Protein AF-A0A519VT07-F1 (afdb_monomer)

Secondary structure (DSSP, 8-state):
--S--EEE-TTT--EEE---S-B-S--EE-SSS-EEEEEEPPTT--S--TT---EEEEEEHHHHHHHHHHT-PPPGGGTEEEEE---GGG--EEEEEE-TTSSEEEEEEPHHHHHHHSPTTPPPPPPBTTTTB-EEEEEEEEEETTT--EEEEEEEEE-EEEEEE-SSSTTEEEEEE--SS--SS-EEEEETTSTT-EESS---TT--EEEEEE-SSSEEEEEEB--BPPTT-SSPPPPP--TTSSS---SGGGTT-SBTTS--EEEEEETTT--EEEEE--SSSSBEEEEEE-TTSSEEEEEETTS-EEEEETTT--EEEEE-------

Solvent-accessible surface area (backbone atoms only — not comparable to full-atom values): 17850 Å² total; per-residue (Å²): 136,69,39,67,48,71,48,64,42,87,91,78,66,51,71,45,77,68,52,88,46,57,46,53,80,51,81,38,73,44,89,82,81,44,30,37,39,38,28,26,60,54,88,91,62,74,95,79,61,99,65,62,53,40,31,38,32,40,27,42,45,60,62,48,53,52,27,54,73,69,72,59,73,71,63,65,75,80,39,40,47,78,30,39,62,65,59,59,75,43,37,64,43,82,39,52,34,54,30,37,75,62,50,36,40,36,29,29,28,29,45,74,48,17,56,73,66,40,63,90,86,65,73,64,40,64,51,34,38,91,70,64,26,25,42,36,38,14,21,38,30,32,35,26,51,84,79,43,49,75,48,77,30,48,47,44,40,32,20,75,28,73,50,42,44,30,72,73,46,64,48,35,33,35,30,28,42,39,15,91,55,50,35,78,60,34,51,29,30,33,33,60,84,36,48,77,66,42,62,43,50,92,57,53,74,46,46,22,52,72,37,74,26,80,26,37,86,50,33,33,23,30,10,19,24,22,53,39,66,44,94,88,50,90,68,81,55,79,74,65,36,61,86,90,49,97,35,47,84,61,57,71,62,52,52,83,32,15,27,67,92,47,80,45,7,36,33,39,34,32,60,82,83,48,50,71,45,77,60,47,58,64,98,60,71,47,22,30,52,49,47,39,44,42,63,86,65,45,38,37,35,36,31,32,87,76,53,32,33,33,40,26,37,59,86,78,54,49,74,44,82,73,48,66,60,89,63,79,84,123

Foldseek 3Di:
DPAWDWDADVPPRDIDTQDDDQFDADWEAQPPQRKIWTKGAPPPDDPDDLLGWIFIKMFNNVVRVVCVVVVNDDPRVVGMDGLAIPDSQQSFDHAWYAWLVRFKIKTKGDARVLVVQDDPPDDADWAAFPQRFWTDWMFMKIAGSHNRDIDGAHIDSTDWYDWDHDNPDTFKIKIFSDNVWADCQGIWIAGRNNPPTDGLARDDLAWTWADWDRAAPFKIKTFTWAQEDDPPDPDDGDDEDDPPDLHHDHDCRSPNYRHPVDDGAIWMAGSVVRDIDHLDWDPDHTHFNDKYAHHVQQWIWTAGSQRWIWIAGSVVSDIDTPDGDPDPPD

Nearest PDB structures (foldseek):
  3n0d-assembly1_A  TM=6.725E-01  e=5.014E-04  Homo sapiens
  8ok1-assembly1_A  TM=4.323E-01  e=9.573E-04  Mus musculus
  4a2m-assembly1_A  TM=4.231E-01  e=6.220E-04  Bacteroides thetaiotaomicron VPI-5482
  4a2l-assembly3_F  TM=3.245E-01  e=8.595E-04  Bacteroides thetaiotaomicron VPI-5482
  8bd7-assembly1_V  TM=2.221E-01  e=3.258E-04  Chlamydomonas reinhardtii

Sequence (330 aa):
MKGEALAVHEKTGIQVQVTEGGYTGLLNVARHARKRYFRRQPPGTAPGGAAAPLQIVEVDLARLLADSQAGQLNPANAYQRVCGTPPAALQAGGDRALDGDENWAYFRVGKQEAARHLAAGTKLESAFGPRHLGAGPAGIAALNVHTGALKYVVSVPFQIGHSQPTPWVPGELVFCWETGGKSPQRTWTVRADGSGLRPLYPEAPYEWVTHEAVISPDEVAIAIRGHRQVPASPQAVAAGTPVGGANPGQEAAWAPSGTREKPTGLGIVNWRTREMTIAGQTPSGRGRWHVSGSPDGRWAVGDDFARNSYLIDRHTHEMRLLSSRCRPTG

Mean predicted aligned error: 5.52 Å

Structure (mmCIF, N/CA/C/O backbone):
data_AF-A0A519VT07-F1
#
_entry.id   AF-A0A519VT07-F1
#
loop_
_atom_site.group_PDB
_atom_site.id
_atom_site.type_symbol
_atom_site.label_atom_id
_atom_site.label_alt_id
_atom_site.label_comp_id
_atom_site.label_asym_id
_atom_site.label_entity_id
_atom_site.label_seq_id
_atom_site.pdbx_PDB_ins_code
_atom_site.Cartn_x
_atom_site.Cartn_y
_atom_site.Cartn_z
_atom_site.occupancy
_atom_site.B_iso_or_equiv
_atom_site.auth_seq_id
_atom_site.auth_comp_id
_atom_site.auth_asym_id
_atom_site.auth_atom_id
_atom_site.pdbx_PDB_model_num
ATOM 1 N N . MET A 1 1 ? 13.133 20.668 -12.231 1.00 47.44 1 MET A N 1
ATOM 2 C CA . MET A 1 1 ? 12.822 19.421 -12.961 1.00 47.44 1 MET A CA 1
ATOM 3 C C . MET A 1 1 ? 11.682 18.728 -12.215 1.00 47.44 1 MET A C 1
ATOM 5 O O . MET A 1 1 ? 11.822 18.526 -11.016 1.00 47.44 1 MET A O 1
ATOM 9 N N . LYS A 1 2 ? 10.509 18.511 -12.829 1.00 64.69 2 LYS A N 1
ATOM 10 C CA . LYS A 1 2 ? 9.374 17.827 -12.170 1.00 64.69 2 LYS A CA 1
ATOM 11 C C . LYS A 1 2 ? 9.343 16.369 -12.627 1.00 64.69 2 LYS A C 1
ATOM 13 O O . LYS A 1 2 ? 9.477 16.114 -13.817 1.00 64.69 2 LYS A O 1
ATOM 18 N N . GLY A 1 3 ? 9.106 15.450 -11.692 1.00 73.00 3 GLY A N 1
ATOM 19 C CA . GLY A 1 3 ? 8.982 14.024 -12.003 1.00 73.00 3 GLY A CA 1
ATOM 20 C C . GLY A 1 3 ? 10.322 13.327 -12.227 1.00 73.00 3 GLY A C 1
ATOM 21 O O . GLY A 1 3 ? 10.421 12.530 -13.151 1.00 73.00 3 GLY A O 1
ATOM 22 N N . GLU A 1 4 ? 11.325 13.627 -11.394 1.00 85.56 4 GLU A N 1
ATOM 23 C CA . GLU A 1 4 ? 12.587 12.882 -11.366 1.00 85.56 4 GLU A CA 1
ATOM 24 C C . GLU A 1 4 ? 12.672 11.944 -10.166 1.00 85.56 4 GLU A C 1
ATOM 26 O O . GLU A 1 4 ? 12.233 12.281 -9.065 1.00 85.56 4 GLU A O 1
ATOM 31 N N . ALA A 1 5 ? 13.281 10.782 -10.378 1.00 88.56 5 ALA A N 1
ATOM 32 C CA . ALA A 1 5 ? 13.728 9.886 -9.328 1.00 88.56 5 ALA A CA 1
ATOM 33 C C . ALA A 1 5 ? 15.252 9.962 -9.201 1.00 88.56 5 ALA A C 1
ATOM 35 O O . ALA A 1 5 ? 15.968 9.917 -10.200 1.00 88.56 5 ALA A O 1
ATOM 36 N N . LEU A 1 6 ? 15.740 10.023 -7.964 1.00 91.19 6 LEU A N 1
ATOM 37 C CA . LEU A 1 6 ? 17.163 10.021 -7.640 1.00 91.19 6 LEU A CA 1
ATOM 38 C C . LEU A 1 6 ? 17.492 8.764 -6.831 1.00 91.19 6 LEU A C 1
ATOM 40 O O . LEU A 1 6 ? 16.723 8.367 -5.953 1.00 91.19 6 LEU A O 1
ATOM 44 N N . ALA A 1 7 ? 18.632 8.147 -7.121 1.00 91.31 7 ALA A N 1
ATOM 45 C CA . ALA A 1 7 ? 19.291 7.203 -6.233 1.00 91.31 7 ALA A CA 1
ATOM 46 C C . ALA A 1 7 ? 20.314 7.983 -5.406 1.00 91.31 7 ALA A C 1
ATOM 48 O O . ALA A 1 7 ? 21.117 8.724 -5.968 1.00 91.31 7 ALA A O 1
ATOM 49 N N . VAL A 1 8 ? 20.273 7.837 -4.083 1.00 91.75 8 VAL A N 1
ATOM 50 C CA . VAL A 1 8 ? 21.166 8.554 -3.166 1.00 91.75 8 VAL A CA 1
ATOM 51 C C . VAL A 1 8 ? 22.008 7.539 -2.413 1.00 91.75 8 VAL A C 1
ATOM 53 O O . VAL A 1 8 ? 21.471 6.630 -1.781 1.00 91.75 8 VAL A O 1
ATOM 56 N N . HIS A 1 9 ? 23.326 7.692 -2.473 1.00 90.69 9 HIS A N 1
ATOM 57 C CA . HIS A 1 9 ? 24.239 6.897 -1.672 1.00 90.69 9 HIS A CA 1
ATOM 58 C C . HIS A 1 9 ? 24.163 7.364 -0.216 1.00 90.69 9 HIS A C 1
ATOM 60 O O . HIS A 1 9 ? 24.659 8.436 0.123 1.00 90.69 9 HIS A O 1
ATOM 66 N N . GLU A 1 10 ? 23.595 6.538 0.660 1.00 89.12 10 GLU A N 1
ATOM 67 C CA . GLU A 1 10 ? 23.251 6.903 2.043 1.00 89.12 10 GLU A CA 1
ATOM 68 C C . GLU A 1 10 ? 24.415 7.535 2.828 1.00 89.12 10 GLU A C 1
ATOM 70 O O . GLU A 1 10 ? 24.238 8.558 3.480 1.00 89.12 10 GLU A O 1
ATOM 75 N N . LYS A 1 11 ? 25.630 6.980 2.712 1.00 92.88 11 LYS A N 1
ATOM 76 C CA . LYS A 1 11 ? 26.807 7.471 3.453 1.00 92.88 11 LYS A CA 1
ATOM 77 C C . LYS A 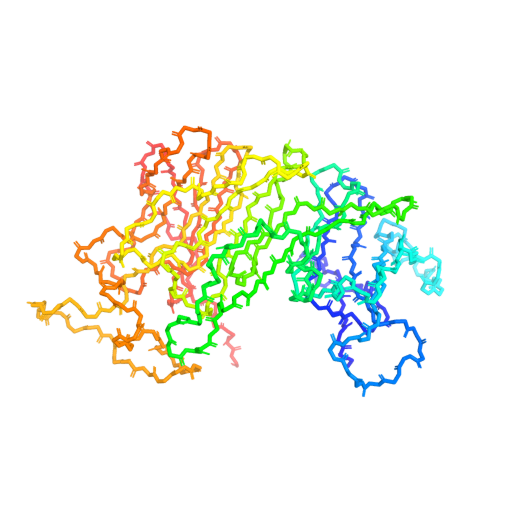1 11 ? 27.411 8.776 2.919 1.00 92.88 11 LYS A C 1
ATOM 79 O O . LYS A 1 11 ? 27.925 9.568 3.698 1.00 92.88 11 LYS A O 1
ATOM 84 N N . THR A 1 12 ? 27.448 8.959 1.601 1.00 92.75 12 THR A N 1
ATOM 85 C CA . THR A 1 12 ? 28.210 10.045 0.957 1.00 92.75 12 THR A CA 1
ATOM 86 C C . THR A 1 12 ? 27.311 11.165 0.455 1.00 92.75 12 THR A C 1
ATOM 88 O O . THR A 1 12 ? 27.802 12.243 0.141 1.00 92.75 12 THR A O 1
ATOM 91 N N . GLY A 1 13 ? 26.006 10.914 0.337 1.00 92.94 13 GLY A N 1
ATOM 92 C CA . GLY A 1 13 ? 25.050 11.841 -0.252 1.00 92.94 13 GLY A CA 1
ATOM 93 C C . GLY A 1 13 ? 25.170 11.983 -1.771 1.00 92.94 13 GLY A C 1
ATOM 94 O O . GLY A 1 13 ? 24.442 12.794 -2.336 1.00 92.94 13 GLY A O 1
ATOM 95 N N . ILE A 1 14 ? 26.044 11.214 -2.440 1.00 92.12 14 ILE A N 1
ATOM 96 C CA . ILE A 1 14 ? 26.162 11.221 -3.907 1.00 92.12 14 ILE A CA 1
ATOM 97 C C . ILE A 1 14 ? 24.816 10.829 -4.513 1.00 92.12 14 ILE A C 1
ATOM 99 O O . ILE A 1 14 ? 24.203 9.848 -4.091 1.00 92.12 14 ILE A O 1
ATOM 103 N N . GLN A 1 15 ? 24.369 11.596 -5.506 1.00 93.38 15 GLN A N 1
ATOM 104 C CA . GLN A 1 15 ? 23.072 11.414 -6.149 1.00 93.38 15 GLN A CA 1
ATOM 105 C C . GLN A 1 15 ? 23.266 11.060 -7.618 1.00 93.38 15 GLN A C 1
ATOM 107 O O . GLN A 1 15 ? 24.020 11.725 -8.324 1.00 93.38 15 GLN A O 1
ATOM 112 N N . VAL A 1 16 ? 22.549 10.038 -8.074 1.00 92.25 16 VAL A N 1
ATOM 113 C CA . VAL A 1 16 ? 22.457 9.658 -9.484 1.00 92.25 16 VAL A CA 1
ATOM 114 C C . VAL A 1 16 ? 21.005 9.795 -9.911 1.00 92.25 16 VAL A C 1
ATOM 116 O O . VAL A 1 16 ? 20.105 9.234 -9.282 1.00 92.25 16 VAL A O 1
ATOM 119 N N . GLN A 1 17 ? 20.762 10.558 -10.972 1.00 91.25 17 GLN A N 1
ATOM 120 C CA . GLN A 1 17 ? 19.432 10.679 -11.552 1.00 91.25 17 GLN A CA 1
ATOM 121 C C . GLN A 1 17 ? 19.061 9.380 -12.283 1.00 91.25 17 GLN A C 1
ATOM 123 O O . GLN A 1 17 ? 19.817 8.881 -13.107 1.00 91.25 17 GLN A O 1
ATOM 128 N N . VAL A 1 18 ? 17.901 8.814 -11.942 1.00 90.81 18 VAL A N 1
ATOM 129 C CA . VAL A 1 18 ? 17.440 7.491 -12.405 1.00 90.81 18 VAL A CA 1
ATOM 130 C C . VAL A 1 18 ? 16.466 7.590 -13.579 1.00 90.81 18 VAL A C 1
ATOM 132 O O . VAL A 1 18 ? 16.331 6.657 -14.367 1.00 90.81 18 VAL A O 1
ATOM 135 N N . THR A 1 19 ? 15.762 8.710 -13.700 1.00 86.88 19 THR A N 1
ATOM 136 C CA . THR A 1 19 ? 14.766 8.959 -14.750 1.00 86.88 19 THR A CA 1
ATOM 137 C C . THR A 1 19 ? 15.149 10.181 -15.571 1.00 86.88 19 THR A C 1
ATOM 139 O O . THR A 1 19 ? 15.974 10.969 -15.140 1.00 86.88 19 THR A O 1
ATOM 142 N N . GLU A 1 20 ? 14.540 10.362 -16.741 1.00 82.38 20 GLU A N 1
ATOM 143 C CA . GLU A 1 20 ? 14.643 11.606 -17.523 1.00 82.38 20 GLU A CA 1
ATOM 144 C C . GLU A 1 20 ? 13.259 12.253 -17.632 1.00 82.38 20 GLU A C 1
ATOM 146 O O . GLU A 1 20 ? 12.667 12.375 -18.705 1.00 82.38 20 GLU A O 1
ATOM 151 N N . GLY A 1 21 ? 12.702 12.593 -16.477 1.00 77.19 21 GLY A N 1
ATOM 152 C CA . GLY A 1 21 ? 11.470 13.353 -16.366 1.00 77.19 21 GLY A CA 1
ATOM 153 C C . GLY A 1 21 ? 10.206 12.574 -16.705 1.00 77.19 21 GLY A C 1
ATOM 154 O O . GLY A 1 21 ? 10.204 11.408 -17.110 1.00 77.19 21 GLY A O 1
ATOM 155 N N . GLY A 1 22 ? 9.072 13.239 -16.487 1.00 78.31 22 GLY A N 1
ATOM 156 C CA . GLY A 1 22 ? 7.755 12.721 -16.865 1.00 78.31 22 GLY A CA 1
ATOM 157 C C . GLY A 1 22 ? 7.269 11.526 -16.041 1.00 78.31 22 GLY A C 1
ATOM 158 O O . GLY A 1 22 ? 6.190 10.999 -16.330 1.00 78.31 22 GLY A O 1
ATOM 159 N N . TYR A 1 23 ? 8.013 11.102 -15.012 1.00 84.06 23 TYR A N 1
ATOM 160 C CA . TYR A 1 23 ? 7.528 10.083 -14.095 1.00 84.06 23 TYR A CA 1
ATOM 161 C C . TYR A 1 23 ? 6.283 10.575 -13.342 1.00 84.06 23 TYR A C 1
ATOM 163 O O . TYR A 1 23 ? 6.224 11.704 -12.850 1.00 84.06 23 TYR A O 1
ATOM 171 N N . THR A 1 24 ? 5.295 9.689 -13.219 1.00 82.88 24 THR A N 1
ATOM 172 C CA . THR A 1 24 ? 4.059 9.915 -12.471 1.00 82.88 24 THR A CA 1
ATOM 173 C C . THR A 1 24 ? 3.680 8.719 -11.589 1.00 82.88 24 THR A C 1
ATOM 175 O O . THR A 1 24 ? 3.763 7.551 -11.990 1.00 82.88 24 THR A O 1
ATOM 178 N N . GLY A 1 25 ? 3.186 9.008 -10.384 1.00 80.50 25 GLY A N 1
ATOM 179 C CA . GLY A 1 25 ? 2.589 8.022 -9.481 1.00 80.50 25 GLY A CA 1
ATOM 180 C C . GLY A 1 25 ? 3.549 7.457 -8.439 1.00 80.50 25 GLY A C 1
ATOM 181 O O . GLY A 1 25 ? 4.072 8.224 -7.634 1.00 80.50 25 GLY A O 1
ATOM 182 N N . LEU A 1 26 ? 3.717 6.124 -8.432 1.00 85.19 26 LEU A N 1
ATOM 183 C CA . LEU A 1 26 ? 4.531 5.359 -7.474 1.00 85.19 26 LEU A CA 1
ATOM 184 C C . LEU A 1 26 ? 5.766 4.730 -8.125 1.00 85.19 26 LEU A C 1
ATOM 186 O O . LEU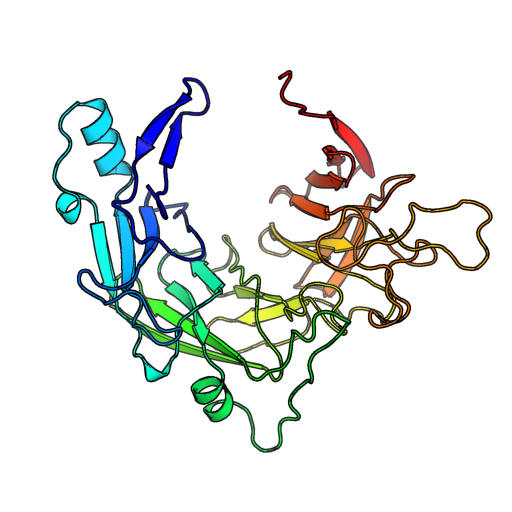 A 1 26 ? 5.727 4.255 -9.264 1.00 85.19 26 LEU A O 1
ATOM 190 N N . LEU A 1 27 ? 6.849 4.695 -7.359 1.00 88.88 27 LEU A N 1
ATOM 191 C CA . LEU A 1 27 ? 8.190 4.294 -7.750 1.00 88.88 27 LEU A CA 1
ATOM 192 C C . LEU A 1 27 ? 8.452 2.898 -7.156 1.00 88.88 27 LEU A C 1
ATOM 194 O O . LEU A 1 27 ? 8.515 2.763 -5.938 1.00 88.88 27 LEU A O 1
ATOM 198 N N . ASN A 1 28 ? 8.637 1.866 -7.987 1.00 91.19 28 ASN A N 1
ATOM 199 C CA . ASN A 1 28 ? 8.809 0.480 -7.521 1.00 91.19 28 ASN A CA 1
ATOM 200 C C . ASN A 1 28 ? 10.254 0.020 -7.740 1.00 91.19 28 ASN A C 1
ATOM 202 O O . ASN A 1 28 ? 10.745 0.083 -8.865 1.00 91.19 28 ASN A O 1
ATOM 206 N N . VAL A 1 29 ? 10.960 -0.367 -6.675 1.00 90.62 29 VAL A N 1
ATOM 207 C CA . VAL A 1 29 ? 12.300 -0.978 -6.772 1.00 90.62 29 VAL A CA 1
ATOM 208 C C . VAL A 1 29 ? 12.133 -2.493 -6.788 1.00 90.62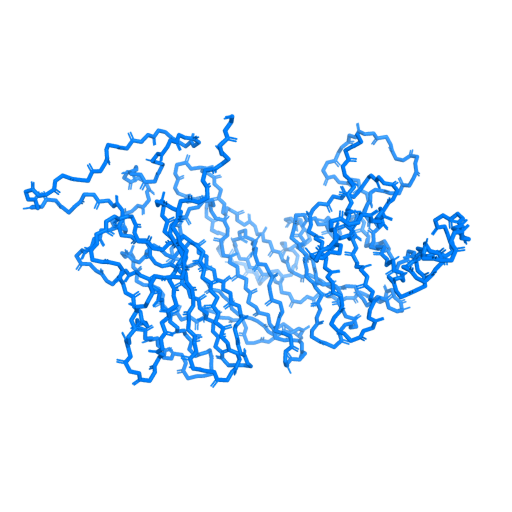 29 VAL A C 1
ATOM 210 O O . VAL A 1 29 ? 11.483 -3.032 -5.897 1.00 90.62 29 VAL A O 1
ATOM 213 N N . ALA A 1 30 ? 12.727 -3.158 -7.774 1.00 92.19 30 ALA A N 1
ATOM 214 C CA . ALA A 1 30 ? 12.899 -4.604 -7.770 1.00 92.19 30 ALA A CA 1
ATOM 215 C C . ALA A 1 30 ? 13.984 -4.991 -6.750 1.00 92.19 30 ALA A C 1
ATOM 217 O O . ALA A 1 30 ? 15.099 -4.463 -6.786 1.00 92.19 30 ALA A O 1
ATOM 218 N N . ARG A 1 31 ? 13.645 -5.905 -5.844 1.00 86.12 31 ARG A N 1
ATOM 219 C CA . ARG A 1 31 ? 14.504 -6.470 -4.800 1.00 86.12 31 ARG A CA 1
ATOM 220 C C . ARG A 1 31 ? 15.530 -7.473 -5.340 1.00 86.12 31 ARG A C 1
ATOM 222 O O . ARG A 1 31 ? 16.593 -7.607 -4.743 1.00 86.12 31 ARG A O 1
ATOM 229 N N . HIS A 1 32 ? 15.239 -8.144 -6.451 1.00 89.25 32 HIS A N 1
ATOM 230 C CA . HIS A 1 32 ? 16.053 -9.204 -7.042 1.00 89.25 32 HIS A CA 1
ATOM 231 C C . HIS A 1 32 ? 16.816 -8.711 -8.273 1.00 89.25 32 HIS A C 1
ATOM 233 O O . HIS A 1 32 ? 18.042 -8.805 -8.322 1.00 89.25 32 HIS A O 1
ATOM 239 N N . ALA A 1 33 ? 16.125 -8.123 -9.255 1.00 89.81 33 ALA A N 1
ATOM 240 C CA . ALA A 1 33 ? 16.736 -7.779 -10.539 1.00 89.81 33 ALA A CA 1
ATOM 241 C C . ALA A 1 33 ? 17.610 -6.509 -10.526 1.00 89.81 33 ALA A C 1
ATOM 243 O O . ALA A 1 33 ? 18.210 -6.187 -11.549 1.00 89.81 33 ALA A O 1
ATOM 244 N N . ARG A 1 34 ? 17.679 -5.763 -9.409 1.00 91.50 34 ARG A N 1
ATOM 245 C CA . ARG A 1 34 ? 18.304 -4.420 -9.335 1.00 91.50 34 ARG A CA 1
ATOM 246 C C . ARG A 1 34 ? 17.772 -3.483 -10.428 1.00 91.50 34 ARG A C 1
ATOM 248 O O . ARG A 1 34 ? 18.519 -2.787 -11.113 1.00 91.50 34 ARG A O 1
ATOM 255 N N . LYS A 1 35 ? 16.450 -3.469 -10.583 1.00 94.19 35 LYS A N 1
ATOM 256 C CA . LYS A 1 35 ? 15.737 -2.612 -11.534 1.00 94.19 35 LYS A CA 1
ATOM 257 C C . LYS A 1 35 ? 14.822 -1.634 -10.816 1.00 94.19 35 LYS A C 1
ATOM 259 O O . LYS A 1 35 ? 14.374 -1.867 -9.693 1.00 94.19 35 LYS A O 1
ATOM 264 N N . ARG A 1 36 ? 14.496 -0.536 -11.486 1.00 92.88 36 ARG A N 1
ATOM 265 C CA . ARG A 1 36 ? 13.440 0.390 -11.071 1.00 92.88 36 ARG A CA 1
ATOM 266 C C . ARG A 1 36 ? 12.337 0.371 -12.103 1.00 92.88 36 ARG A C 1
ATOM 268 O O . ARG A 1 36 ? 12.605 0.558 -13.276 1.00 92.88 36 ARG A O 1
ATOM 275 N N . TYR A 1 37 ? 11.094 0.258 -11.664 1.00 93.50 37 TYR A N 1
ATOM 276 C CA . TYR A 1 37 ? 9.939 0.429 -12.531 1.00 93.50 37 TYR A CA 1
ATOM 277 C C . TYR A 1 37 ? 9.254 1.746 -12.205 1.00 93.50 37 TYR A C 1
ATOM 279 O O . TYR A 1 37 ? 9.097 2.109 -11.035 1.00 93.50 37 TYR A O 1
ATOM 287 N N . PHE A 1 38 ? 8.763 2.448 -13.220 1.00 91.31 38 PHE A N 1
ATOM 288 C CA . PHE A 1 38 ? 8.024 3.707 -13.087 1.00 91.31 38 PHE A CA 1
ATOM 289 C C . PHE A 1 38 ? 6.997 3.864 -14.219 1.00 91.31 38 PHE A C 1
ATOM 291 O O . PHE A 1 38 ? 6.970 3.048 -15.141 1.00 91.31 38 PHE A O 1
ATOM 298 N N . ARG A 1 39 ? 6.082 4.833 -14.104 1.00 89.56 39 ARG A N 1
ATOM 299 C CA . ARG A 1 39 ? 5.149 5.174 -15.187 1.00 89.56 39 ARG A CA 1
ATOM 300 C C . ARG A 1 39 ? 5.482 6.539 -15.749 1.00 89.56 39 ARG A C 1
ATOM 302 O O . ARG A 1 39 ? 5.800 7.434 -14.974 1.00 89.56 39 ARG A O 1
ATOM 309 N N . ARG A 1 40 ? 5.317 6.709 -17.054 1.00 88.12 40 ARG A N 1
ATOM 310 C CA . ARG A 1 40 ? 5.335 8.019 -17.714 1.00 88.12 40 ARG A CA 1
ATOM 311 C C . ARG A 1 40 ? 4.292 8.072 -18.814 1.00 88.12 40 ARG A C 1
ATOM 313 O O . ARG A 1 40 ? 3.875 7.030 -19.318 1.00 88.12 40 ARG A O 1
ATOM 320 N N . GLN A 1 41 ? 3.899 9.273 -19.208 1.00 86.94 41 GLN A N 1
ATOM 321 C CA . GLN A 1 41 ? 3.229 9.446 -20.495 1.00 86.94 41 GLN A CA 1
ATOM 322 C C . GLN A 1 41 ? 4.224 9.136 -21.627 1.00 86.94 41 GLN A C 1
ATOM 324 O O . GLN A 1 41 ? 5.421 9.398 -21.459 1.00 86.94 41 GLN A O 1
ATOM 329 N N . PRO A 1 42 ? 3.776 8.580 -22.767 1.00 86.38 42 PRO A N 1
ATOM 330 C CA . PRO A 1 42 ? 4.610 8.476 -23.953 1.00 86.38 42 PRO A CA 1
ATOM 331 C C . PRO A 1 42 ? 5.239 9.835 -24.305 1.00 86.38 42 PRO A C 1
ATOM 333 O O . PRO A 1 42 ? 4.553 10.860 -24.207 1.00 86.38 42 PRO A O 1
ATOM 336 N N . PRO A 1 43 ? 6.516 9.874 -24.720 1.00 82.44 43 PRO A N 1
ATOM 337 C CA . PRO A 1 43 ? 7.138 11.106 -25.197 1.00 82.44 43 PRO A CA 1
ATOM 338 C C . PRO A 1 43 ? 6.291 11.780 -26.286 1.00 82.44 43 PRO A C 1
ATOM 340 O O . PRO A 1 43 ? 5.722 11.100 -27.137 1.00 82.44 43 PRO A O 1
ATOM 343 N N . GLY A 1 44 ? 6.182 13.110 -26.244 1.00 77.00 44 GLY A N 1
ATOM 344 C CA . GLY A 1 44 ? 5.369 13.881 -27.196 1.00 77.00 44 GLY A CA 1
ATOM 345 C C . GLY A 1 44 ? 3.864 13.915 -26.898 1.00 77.00 44 GLY A C 1
ATOM 346 O O . GLY A 1 44 ? 3.119 14.555 -27.636 1.00 77.00 44 GLY A O 1
ATOM 347 N N . THR A 1 45 ? 3.398 13.282 -25.815 1.00 73.88 45 THR A N 1
ATOM 348 C CA . THR A 1 45 ? 2.001 13.418 -25.374 1.00 73.88 45 THR A CA 1
ATOM 349 C C . THR A 1 45 ? 1.755 14.835 -24.855 1.00 73.88 45 THR A C 1
ATOM 351 O O . THR A 1 45 ? 2.492 15.321 -23.995 1.00 73.88 45 THR A O 1
ATOM 354 N N . ALA A 1 46 ? 0.711 15.501 -25.355 1.00 65.94 46 ALA A N 1
ATOM 355 C CA . ALA A 1 46 ? 0.327 16.818 -24.864 1.00 65.94 46 ALA A CA 1
ATOM 356 C C . ALA A 1 46 ? -0.054 16.755 -23.367 1.00 65.94 46 ALA A C 1
ATOM 358 O O . ALA A 1 46 ? -0.746 15.820 -22.946 1.00 65.94 46 ALA A O 1
ATOM 359 N N . PRO A 1 47 ? 0.357 17.737 -22.546 1.00 57.25 47 PRO A N 1
ATOM 360 C CA . PRO A 1 47 ? -0.027 17.786 -21.143 1.00 57.25 47 PRO A CA 1
ATOM 361 C C . PRO A 1 47 ? -1.529 18.076 -21.020 1.00 57.25 47 PRO A C 1
ATOM 363 O O . PRO A 1 47 ? -1.957 19.222 -21.102 1.00 57.25 47 PRO A O 1
ATOM 366 N N . GLY A 1 48 ? -2.345 17.040 -20.812 1.00 50.19 48 GLY A N 1
ATOM 367 C CA . GLY A 1 48 ? -3.765 17.232 -20.515 1.00 50.19 48 GLY A CA 1
ATOM 368 C C . GLY A 1 48 ? -4.634 16.003 -20.744 1.00 50.19 48 GLY A C 1
ATOM 369 O O . GLY A 1 48 ? -5.054 15.732 -21.861 1.00 50.19 48 GLY A O 1
ATOM 370 N N . GLY A 1 49 ? -4.962 15.293 -19.662 1.00 53.06 49 GLY A N 1
ATOM 371 C CA . GLY A 1 49 ? -6.059 14.325 -19.636 1.00 53.06 49 GLY A CA 1
ATOM 372 C C . GLY A 1 49 ? -5.799 13.141 -18.709 1.00 53.06 49 GLY A C 1
ATOM 373 O O . GLY A 1 49 ? -4.804 12.436 -18.852 1.00 53.06 49 GLY A O 1
ATOM 374 N N . ALA A 1 50 ? -6.735 12.869 -17.796 1.00 52.12 50 ALA A N 1
ATOM 375 C CA . ALA A 1 50 ? -6.722 11.699 -16.906 1.00 52.12 50 ALA A CA 1
ATOM 376 C C . ALA A 1 50 ? -6.810 10.340 -17.646 1.00 52.12 50 ALA A C 1
ATOM 378 O O . ALA A 1 50 ? -6.731 9.294 -17.010 1.00 52.12 50 ALA A O 1
ATOM 379 N N . ALA A 1 51 ? -6.960 10.364 -18.976 1.00 59.34 51 ALA A N 1
ATOM 380 C CA . ALA A 1 51 ? -7.064 9.205 -19.861 1.00 59.34 51 ALA A CA 1
ATOM 381 C C . ALA A 1 51 ? -5.868 9.049 -20.823 1.00 59.34 51 ALA A C 1
ATOM 383 O O . ALA A 1 51 ? -5.910 8.196 -21.709 1.00 59.34 51 ALA A O 1
ATOM 384 N N . ALA A 1 52 ? -4.816 9.868 -20.687 1.00 69.06 52 ALA A N 1
ATOM 385 C CA . ALA A 1 52 ? -3.622 9.714 -21.511 1.00 69.06 52 ALA A CA 1
ATOM 386 C C . ALA A 1 52 ? -2.982 8.335 -21.260 1.00 69.06 52 ALA A C 1
ATOM 388 O O . ALA A 1 52 ? -2.867 7.928 -20.097 1.00 69.06 52 ALA A O 1
ATOM 389 N N . PRO A 1 53 ? -2.558 7.612 -22.314 1.00 80.94 53 PRO A N 1
ATOM 390 C CA . PRO A 1 53 ? -1.897 6.326 -22.148 1.00 80.94 53 PRO A CA 1
ATOM 391 C C . PRO A 1 53 ? -0.663 6.490 -21.258 1.00 80.94 53 PRO A C 1
ATOM 393 O O . PRO A 1 53 ? 0.052 7.489 -21.342 1.00 80.94 53 PRO A O 1
ATOM 396 N N . LEU A 1 54 ? -0.411 5.508 -20.396 1.00 88.00 54 LEU A N 1
ATOM 397 C CA . LEU A 1 54 ? 0.780 5.468 -19.554 1.00 88.00 54 LEU A CA 1
ATOM 398 C C . LEU A 1 54 ? 1.637 4.276 -19.953 1.00 88.00 54 LEU A C 1
ATOM 400 O O . LEU A 1 54 ? 1.149 3.157 -20.068 1.00 88.00 54 LEU A O 1
ATOM 404 N N . GLN A 1 55 ? 2.930 4.511 -20.126 1.00 92.06 55 GLN A N 1
ATOM 405 C CA . GLN A 1 55 ? 3.918 3.458 -20.301 1.00 92.06 55 GLN A CA 1
ATOM 406 C C . GLN A 1 55 ? 4.373 2.964 -18.934 1.00 92.06 55 GLN A C 1
ATOM 408 O O . GLN A 1 55 ? 4.603 3.768 -18.028 1.00 92.06 55 GLN A O 1
ATOM 413 N N . ILE A 1 56 ? 4.562 1.655 -18.800 1.00 93.50 56 ILE A N 1
ATOM 414 C CA . ILE A 1 56 ? 5.358 1.075 -17.719 1.00 93.50 56 ILE A CA 1
ATOM 415 C C . ILE A 1 56 ? 6.787 0.976 -18.239 1.00 93.50 56 ILE A C 1
ATOM 417 O O . ILE A 1 56 ? 7.037 0.347 -19.266 1.00 93.50 56 ILE A O 1
ATOM 421 N N . VAL A 1 57 ? 7.713 1.627 -17.546 1.00 94.25 57 VAL A N 1
ATOM 422 C CA . VAL A 1 57 ? 9.123 1.720 -17.931 1.00 94.25 57 VAL A CA 1
ATOM 423 C C . VAL A 1 57 ? 9.970 1.073 -16.849 1.00 94.25 57 VAL A C 1
ATOM 425 O O . VAL A 1 57 ? 9.730 1.311 -15.663 1.00 94.25 57 VAL A O 1
ATOM 428 N N . GLU A 1 58 ? 10.940 0.263 -17.257 1.00 95.12 58 GLU A N 1
ATOM 429 C CA . GLU A 1 58 ? 12.017 -0.216 -16.393 1.00 95.12 58 GLU A CA 1
ATOM 430 C C . GLU A 1 58 ? 13.287 0.612 -16.596 1.00 95.12 58 GLU A C 1
ATOM 432 O O . GLU A 1 58 ? 13.522 1.127 -17.688 1.00 95.12 58 GLU A O 1
ATOM 437 N N . VAL A 1 59 ? 14.103 0.700 -15.550 1.00 95.75 59 VAL A N 1
ATOM 438 C CA . VAL A 1 59 ? 15.475 1.210 -15.555 1.00 95.75 59 VAL A CA 1
ATOM 439 C C . VAL A 1 59 ? 16.380 0.127 -14.990 1.00 95.75 59 VAL A C 1
ATOM 441 O O . VAL A 1 59 ? 16.120 -0.376 -13.892 1.00 95.75 59 VAL A O 1
ATOM 444 N N . ASP A 1 60 ? 17.445 -0.205 -15.709 1.00 96.00 60 ASP A N 1
ATOM 445 C CA . ASP A 1 60 ? 18.544 -1.020 -15.196 1.00 96.00 60 ASP A CA 1
ATOM 446 C C . ASP A 1 60 ? 19.408 -0.177 -14.246 1.00 96.00 60 ASP A C 1
ATOM 448 O O . ASP A 1 60 ? 20.235 0.629 -14.680 1.00 96.00 60 ASP A O 1
ATOM 452 N N . LEU A 1 61 ? 19.190 -0.333 -12.935 1.00 95.25 61 LEU A N 1
ATOM 453 C CA . LEU A 1 61 ? 19.943 0.430 -11.938 1.00 95.25 61 LEU A CA 1
ATOM 454 C C . LEU A 1 61 ? 21.385 -0.054 -11.842 1.00 95.25 61 LEU A C 1
ATOM 456 O O . LEU A 1 61 ? 22.268 0.752 -11.574 1.00 95.25 61 LEU A O 1
ATOM 460 N N . ALA A 1 62 ? 21.631 -1.351 -12.036 1.00 94.31 62 ALA A N 1
ATOM 461 C CA . ALA A 1 62 ? 22.973 -1.901 -11.923 1.00 94.31 62 ALA A CA 1
ATOM 462 C C . ALA A 1 62 ? 23.891 -1.288 -12.985 1.00 94.31 62 ALA A C 1
ATOM 464 O O . ALA A 1 62 ? 24.962 -0.783 -12.648 1.00 94.31 62 ALA A O 1
ATOM 465 N N . ARG A 1 63 ? 23.439 -1.266 -14.242 1.00 95.88 63 ARG A N 1
ATOM 466 C CA . ARG A 1 63 ? 24.192 -0.664 -15.344 1.00 95.88 63 ARG A CA 1
ATOM 467 C C . ARG A 1 63 ? 24.303 0.853 -15.200 1.00 95.88 63 ARG A C 1
ATOM 469 O O . ARG A 1 63 ? 25.395 1.389 -15.339 1.00 95.88 63 ARG A O 1
ATOM 476 N N . LEU A 1 64 ? 23.202 1.537 -14.873 1.00 95.75 64 LEU A N 1
ATOM 477 C CA . LEU A 1 64 ? 23.202 2.994 -14.705 1.00 95.75 64 LEU A CA 1
ATOM 478 C C . LEU A 1 64 ? 24.196 3.447 -13.628 1.00 95.75 64 LEU A C 1
ATOM 480 O O . LEU A 1 64 ? 24.966 4.379 -13.847 1.00 95.75 64 LEU A O 1
ATOM 484 N N . LEU A 1 65 ? 24.184 2.796 -12.463 1.00 94.62 65 LEU A N 1
ATOM 485 C CA . LEU A 1 65 ? 25.070 3.158 -11.358 1.00 94.62 65 LEU A CA 1
ATOM 486 C C . LEU A 1 65 ? 26.534 2.815 -11.668 1.00 94.62 65 LEU A C 1
ATOM 488 O O . LEU A 1 65 ? 27.411 3.601 -11.317 1.00 94.62 65 LEU A O 1
ATOM 492 N N . ALA A 1 66 ? 26.801 1.697 -12.353 1.00 95.38 66 ALA A N 1
ATOM 493 C CA . ALA A 1 66 ? 28.152 1.328 -12.778 1.00 95.38 66 ALA A CA 1
ATOM 494 C C . ALA A 1 66 ? 28.734 2.338 -13.783 1.00 95.38 66 ALA A C 1
ATOM 496 O O . ALA A 1 66 ? 29.833 2.851 -13.572 1.00 95.38 66 ALA A O 1
ATOM 497 N N . ASP A 1 67 ? 27.973 2.691 -14.820 1.00 96.69 67 ASP A N 1
ATOM 498 C CA . ASP A 1 67 ? 28.390 3.676 -15.823 1.00 96.69 67 ASP A CA 1
ATOM 499 C C . ASP A 1 67 ? 28.532 5.077 -15.201 1.00 96.69 67 ASP A C 1
ATOM 501 O O . ASP A 1 67 ? 29.471 5.809 -15.520 1.00 96.69 67 ASP A O 1
ATOM 505 N N . SER A 1 68 ? 27.649 5.440 -14.259 1.00 94.88 68 SER A N 1
ATOM 506 C CA . SER A 1 68 ? 27.762 6.688 -13.493 1.00 94.88 68 SER A CA 1
ATOM 507 C C . SER A 1 68 ? 29.049 6.735 -12.676 1.00 94.88 68 SER A C 1
ATOM 509 O O . SER A 1 68 ? 29.700 7.776 -12.634 1.00 94.88 68 SER A O 1
ATOM 511 N N . GLN A 1 69 ? 29.418 5.632 -12.021 1.00 94.44 69 GLN A N 1
ATOM 512 C CA . GLN A 1 69 ? 30.649 5.541 -11.239 1.00 94.44 69 GLN A CA 1
ATOM 513 C C . GLN A 1 69 ? 31.896 5.608 -12.134 1.00 94.44 69 GLN A C 1
ATOM 515 O O . GLN A 1 69 ? 32.906 6.176 -11.727 1.00 94.44 69 GLN A O 1
ATOM 520 N N . ALA A 1 70 ? 31.820 5.069 -13.354 1.00 96.50 70 ALA A N 1
ATOM 521 C CA . ALA A 1 70 ? 32.897 5.123 -14.340 1.00 96.50 70 ALA A CA 1
ATOM 522 C C . ALA A 1 70 ? 33.003 6.474 -15.078 1.00 96.50 70 ALA A C 1
ATOM 524 O O . ALA A 1 70 ? 33.956 6.680 -15.826 1.00 96.50 70 ALA A O 1
ATOM 525 N N . GLY A 1 71 ? 32.036 7.385 -14.905 1.00 95.50 71 GLY A N 1
ATOM 526 C CA . GLY A 1 71 ? 31.960 8.632 -15.673 1.00 95.50 71 GLY A CA 1
ATOM 527 C C . GLY A 1 71 ? 31.616 8.417 -17.154 1.00 95.50 71 GLY A C 1
ATOM 528 O O . GLY A 1 71 ? 31.971 9.242 -17.990 1.00 95.50 71 GLY A O 1
ATOM 529 N N . GLN A 1 72 ? 30.945 7.309 -17.484 1.00 95.94 72 GLN A N 1
ATOM 530 C CA . GLN A 1 72 ? 30.656 6.850 -18.850 1.00 95.94 72 GLN A CA 1
ATOM 531 C C . GLN A 1 72 ? 29.147 6.728 -19.101 1.00 95.94 72 GLN A C 1
ATOM 533 O O . GLN A 1 72 ? 28.669 5.741 -19.661 1.00 95.94 72 GLN A O 1
ATOM 538 N N . LEU A 1 73 ? 28.373 7.720 -18.653 1.00 95.19 73 LEU A N 1
ATOM 539 C CA . LEU A 1 73 ? 26.925 7.715 -18.843 1.00 95.19 73 LEU A CA 1
ATOM 540 C C . LEU A 1 73 ? 26.551 7.753 -20.330 1.00 95.19 73 LEU A C 1
ATOM 542 O O . LEU A 1 73 ? 27.031 8.581 -21.102 1.00 95.19 73 LEU A O 1
ATOM 546 N N . ASN A 1 74 ? 25.640 6.860 -20.695 1.00 94.25 74 ASN A N 1
ATOM 547 C CA . ASN A 1 74 ? 25.023 6.758 -22.007 1.00 94.25 74 ASN A CA 1
ATOM 548 C C . ASN A 1 74 ? 23.658 7.480 -22.023 1.00 94.25 74 ASN A C 1
ATOM 550 O O . ASN A 1 74 ? 23.131 7.842 -20.968 1.00 94.25 74 ASN A O 1
ATOM 554 N N . PRO A 1 75 ? 23.036 7.683 -23.197 1.00 93.19 75 PRO A N 1
ATOM 555 C CA . PRO A 1 75 ? 21.666 8.193 -23.271 1.00 93.19 75 PRO A CA 1
ATOM 556 C C . PRO A 1 75 ? 20.656 7.265 -22.570 1.00 93.19 75 PRO A C 1
ATOM 558 O O . PRO A 1 75 ? 20.872 6.055 -22.488 1.00 93.19 75 PRO A O 1
ATOM 561 N N . ALA A 1 76 ? 19.511 7.791 -22.115 1.00 90.50 76 ALA A N 1
ATOM 562 C CA . ALA A 1 76 ? 18.539 7.016 -21.331 1.00 90.50 76 ALA A CA 1
ATOM 563 C C . ALA A 1 76 ? 18.060 5.708 -21.966 1.00 90.50 76 ALA A C 1
ATOM 565 O O . ALA A 1 76 ? 17.768 4.763 -21.237 1.00 90.50 76 ALA A O 1
ATOM 566 N N . ASN A 1 77 ? 17.973 5.614 -23.294 1.00 92.31 77 ASN A N 1
ATOM 567 C CA . ASN A 1 77 ? 17.571 4.375 -23.969 1.00 92.31 77 ASN A CA 1
ATOM 568 C C . ASN A 1 77 ? 18.566 3.214 -23.763 1.00 92.31 77 ASN A C 1
ATOM 570 O O . ASN A 1 77 ? 18.194 2.065 -23.979 1.00 92.31 77 ASN A O 1
ATOM 574 N N . ALA A 1 78 ? 19.792 3.486 -23.305 1.00 95.12 78 ALA A N 1
ATOM 575 C CA . ALA A 1 78 ? 20.754 2.463 -22.901 1.00 95.12 78 ALA A CA 1
ATOM 576 C C . ALA A 1 78 ? 20.402 1.808 -21.551 1.00 95.12 78 ALA A C 1
ATOM 578 O O . ALA A 1 78 ? 20.843 0.688 -21.281 1.00 95.12 78 ALA A O 1
ATOM 579 N N . TYR A 1 79 ? 19.609 2.493 -20.719 1.00 95.44 79 TYR A N 1
ATOM 580 C CA . TYR A 1 79 ? 19.224 2.055 -19.371 1.00 95.44 79 TYR A CA 1
ATOM 581 C C . TYR A 1 79 ? 17.730 1.765 -19.236 1.00 95.44 79 TYR A C 1
ATOM 583 O O . TYR A 1 79 ? 17.331 1.009 -18.351 1.00 95.44 79 TYR A O 1
ATOM 591 N N . GLN A 1 80 ? 16.899 2.392 -20.071 1.00 94.38 80 GLN A N 1
ATOM 592 C CA . GLN A 1 80 ? 15.447 2.360 -19.967 1.00 94.38 80 GLN A CA 1
ATOM 593 C C . GLN A 1 80 ? 14.814 1.504 -21.058 1.00 94.38 80 GLN A C 1
ATOM 595 O O . GLN A 1 80 ? 15.110 1.662 -22.242 1.00 94.38 80 GLN A O 1
ATOM 600 N N . ARG A 1 81 ? 13.834 0.684 -20.671 1.00 94.88 81 ARG A N 1
ATOM 601 C CA . ARG A 1 81 ? 12.997 -0.084 -21.603 1.00 94.88 81 ARG A CA 1
ATOM 602 C C . ARG A 1 81 ? 11.523 0.102 -21.273 1.00 94.88 81 ARG A C 1
ATOM 604 O O . ARG A 1 81 ? 11.105 0.017 -20.118 1.00 94.88 81 ARG A O 1
ATOM 611 N N . VAL A 1 82 ? 10.706 0.321 -22.300 1.00 95.56 82 VAL A N 1
ATOM 612 C CA . VAL A 1 82 ? 9.246 0.282 -22.158 1.00 95.56 82 VAL A CA 1
ATOM 613 C C . VAL A 1 82 ? 8.824 -1.181 -22.025 1.00 95.56 82 VAL A C 1
ATOM 615 O O . VAL A 1 82 ? 8.982 -1.964 -22.955 1.00 95.56 82 VAL A O 1
ATOM 618 N N . CYS A 1 83 ? 8.302 -1.549 -20.857 1.00 96.31 83 CYS A N 1
ATOM 619 C CA . CYS A 1 83 ? 7.767 -2.884 -20.585 1.00 96.31 83 CYS A CA 1
ATOM 620 C C . CYS A 1 83 ? 6.436 -3.113 -21.308 1.00 96.31 83 CYS A C 1
ATOM 622 O O . CYS A 1 83 ? 6.127 -4.225 -21.718 1.00 96.31 83 CYS A O 1
ATOM 624 N N . GLY A 1 84 ? 5.650 -2.047 -21.461 1.00 95.06 84 GLY A N 1
ATOM 625 C CA . GLY A 1 84 ? 4.409 -2.056 -22.219 1.00 95.06 84 GLY A CA 1
ATOM 626 C C . GLY A 1 84 ? 3.552 -0.825 -21.943 1.00 95.06 84 GLY A C 1
ATOM 627 O O . GLY A 1 84 ? 3.850 -0.019 -21.057 1.00 95.06 84 GLY A O 1
ATOM 628 N N . THR A 1 85 ? 2.480 -0.690 -22.719 1.00 94.50 85 THR A N 1
ATOM 629 C CA . THR A 1 85 ? 1.493 0.390 -22.595 1.00 94.50 85 THR A CA 1
ATOM 630 C C . THR A 1 85 ? 0.117 -0.250 -22.431 1.00 94.50 85 THR A C 1
ATOM 632 O O . THR A 1 85 ? -0.410 -0.771 -23.415 1.00 94.50 85 THR A O 1
ATOM 635 N N . PRO A 1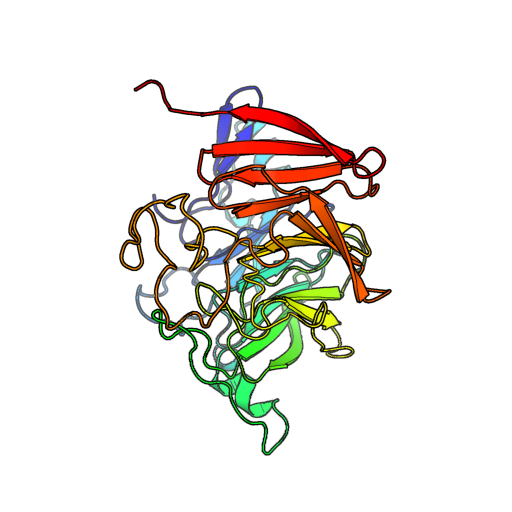 86 ? -0.465 -0.271 -21.217 1.00 93.12 86 PRO A N 1
ATOM 636 C CA . PRO A 1 86 ? -1.819 -0.770 -21.030 1.00 93.12 86 PRO A CA 1
ATOM 637 C C . PRO A 1 86 ? -2.814 -0.042 -21.955 1.00 93.12 86 PRO A C 1
ATOM 639 O O . PRO A 1 86 ? -2.711 1.179 -22.110 1.00 93.12 86 PRO A O 1
ATOM 642 N N . PRO A 1 87 ? -3.785 -0.755 -22.556 1.00 92.50 87 PRO A N 1
ATOM 643 C CA . PRO A 1 87 ? -4.811 -0.157 -23.396 1.00 92.50 87 PRO A CA 1
ATOM 644 C C . PRO A 1 87 ? -5.559 0.959 -22.670 1.00 92.50 87 PRO A C 1
ATOM 646 O O . PRO A 1 87 ? -5.896 0.826 -21.491 1.00 92.50 87 PRO A O 1
ATOM 649 N N . ALA A 1 88 ? -5.900 2.028 -23.394 1.00 89.94 88 ALA A N 1
ATOM 650 C CA . ALA A 1 88 ? -6.628 3.170 -22.838 1.00 89.94 88 ALA A CA 1
ATOM 651 C C . ALA A 1 88 ? -7.962 2.767 -22.178 1.00 89.94 88 ALA A C 1
ATOM 653 O O . ALA A 1 88 ? -8.361 3.371 -21.185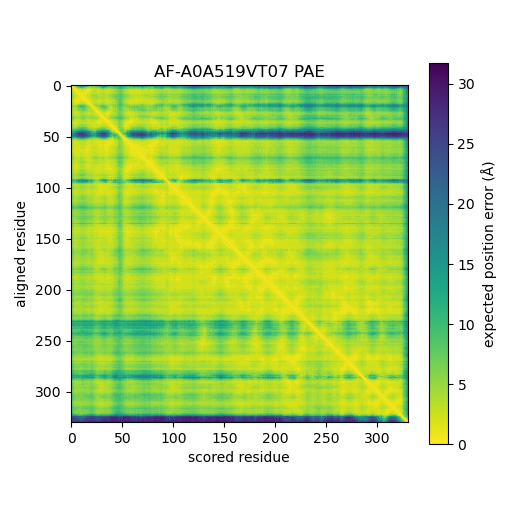 1.00 89.94 88 ALA A O 1
ATOM 654 N N . ALA A 1 89 ? -8.606 1.701 -22.672 1.00 90.94 89 ALA A N 1
ATOM 655 C CA . ALA A 1 89 ? -9.830 1.141 -22.097 1.00 90.94 89 ALA A CA 1
ATOM 656 C C . ALA A 1 89 ? -9.677 0.724 -20.623 1.00 90.94 89 ALA A C 1
ATOM 658 O O . ALA A 1 89 ? -10.613 0.899 -19.849 1.00 90.94 89 ALA A O 1
ATOM 659 N N . LEU A 1 90 ? -8.492 0.252 -20.207 1.00 92.56 90 LEU A N 1
ATOM 660 C CA . LEU A 1 90 ? -8.227 -0.099 -18.807 1.00 92.56 90 LEU A CA 1
ATOM 661 C C . LEU A 1 90 ? -8.132 1.136 -17.902 1.00 92.56 90 LEU A C 1
ATOM 663 O O . LEU A 1 90 ? -8.254 1.008 -16.685 1.00 92.56 90 LEU A O 1
ATOM 667 N N . GLN A 1 91 ? -7.894 2.326 -18.470 1.00 90.56 91 GLN A N 1
ATOM 668 C CA . GLN A 1 91 ? -7.704 3.573 -17.720 1.00 90.56 91 GLN A CA 1
ATOM 669 C C . GLN A 1 91 ? -6.685 3.395 -16.577 1.00 90.56 91 GLN A C 1
ATOM 671 O O . GLN A 1 91 ? -6.919 3.799 -15.436 1.00 90.56 91 GLN A O 1
ATOM 676 N N . ALA A 1 92 ? -5.573 2.718 -16.882 1.00 88.88 92 ALA A N 1
ATOM 677 C CA . ALA A 1 92 ? -4.548 2.355 -15.912 1.00 88.88 92 ALA A CA 1
ATOM 678 C C . ALA A 1 92 ? -3.988 3.608 -15.220 1.00 88.88 92 ALA A C 1
ATOM 680 O O . ALA A 1 92 ? -3.374 4.452 -15.871 1.00 88.88 92 ALA A O 1
ATOM 681 N N . GLY A 1 93 ? -4.160 3.743 -13.901 1.00 80.69 93 GLY A N 1
ATOM 682 C CA . GLY A 1 93 ? -3.772 4.981 -13.218 1.00 80.69 93 GLY A CA 1
ATOM 683 C C . GLY A 1 93 ? -3.782 4.925 -11.694 1.00 80.69 93 GLY A C 1
ATOM 684 O O . GLY A 1 93 ? -4.197 3.943 -11.094 1.00 80.69 93 GLY A O 1
ATOM 685 N N . GLY A 1 94 ? -3.316 6.004 -11.055 1.00 72.62 94 GLY A N 1
ATOM 686 C CA . GLY A 1 94 ? -3.329 6.194 -9.598 1.00 72.62 94 GLY A CA 1
ATOM 687 C C . GLY A 1 94 ? -2.335 5.301 -8.862 1.00 72.62 94 GLY A C 1
ATOM 688 O O . GLY A 1 94 ? -1.220 5.722 -8.567 1.00 72.62 94 GLY A O 1
ATOM 689 N N . ASP A 1 95 ? -2.708 4.049 -8.653 1.00 77.69 95 ASP A N 1
ATOM 690 C CA 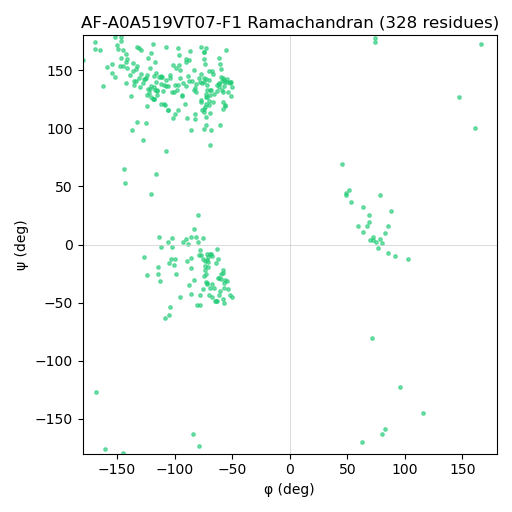. ASP A 1 95 ? -2.011 3.092 -7.801 1.00 77.69 95 ASP A CA 1
ATOM 691 C C . ASP A 1 95 ? -1.221 2.069 -8.630 1.00 77.69 95 ASP A C 1
ATOM 693 O O . ASP A 1 95 ? -1.624 1.755 -9.758 1.00 77.69 95 ASP A O 1
ATOM 697 N N . ARG A 1 96 ? -0.065 1.618 -8.129 1.00 84.06 96 ARG A N 1
ATOM 698 C CA . ARG A 1 96 ? 0.780 0.631 -8.816 1.00 84.06 96 ARG A CA 1
ATOM 699 C C . ARG A 1 96 ? 1.783 -0.026 -7.883 1.00 84.06 96 ARG A C 1
ATOM 701 O O . ARG A 1 96 ? 2.563 0.675 -7.241 1.00 84.06 96 ARG A O 1
ATOM 708 N N . ALA A 1 97 ? 1.916 -1.338 -8.011 1.00 92.00 97 ALA A N 1
ATOM 709 C CA . ALA A 1 97 ? 2.947 -2.092 -7.324 1.00 92.00 97 ALA A CA 1
ATOM 710 C C . ALA A 1 97 ? 3.535 -3.222 -8.177 1.00 92.00 97 ALA A C 1
ATOM 712 O O . ALA A 1 97 ? 2.917 -3.664 -9.144 1.00 92.00 97 ALA A O 1
ATOM 713 N N . LEU A 1 98 ? 4.754 -3.640 -7.839 1.00 95.06 98 LEU A N 1
ATOM 714 C CA . LEU A 1 98 ? 5.474 -4.740 -8.483 1.00 95.06 98 LEU A CA 1
ATOM 715 C C . LEU A 1 98 ? 5.361 -5.995 -7.614 1.00 95.06 98 LEU A C 1
ATOM 717 O O . LEU A 1 98 ? 5.592 -5.900 -6.413 1.00 95.06 98 LEU A O 1
ATOM 721 N N . ASP A 1 99 ? 5.005 -7.126 -8.216 1.00 96.25 99 ASP A N 1
ATOM 722 C CA . ASP A 1 99 ? 4.865 -8.413 -7.528 1.00 96.25 99 ASP A CA 1
ATOM 723 C C . ASP A 1 99 ? 6.175 -8.896 -6.887 1.00 96.25 99 ASP A C 1
ATOM 725 O O . ASP A 1 99 ? 7.263 -8.472 -7.284 1.00 96.25 99 ASP A O 1
ATOM 729 N N . GLY A 1 100 ? 6.073 -9.812 -5.922 1.00 94.56 100 GLY A N 1
ATOM 730 C CA . GLY A 1 100 ? 7.223 -10.362 -5.201 1.00 94.56 100 GLY A CA 1
ATOM 731 C C . GLY A 1 100 ? 8.207 -11.130 -6.090 1.00 94.56 100 GLY A C 1
ATOM 732 O O . GLY A 1 100 ? 9.401 -11.123 -5.814 1.00 94.56 100 GLY A O 1
ATOM 733 N N . ASP A 1 101 ? 7.731 -11.730 -7.185 1.00 95.56 101 ASP A N 1
ATOM 734 C CA . ASP A 1 101 ? 8.572 -12.381 -8.203 1.00 95.56 101 ASP A CA 1
ATOM 735 C C . ASP A 1 101 ? 9.041 -11.432 -9.318 1.00 95.56 101 ASP A C 1
ATOM 737 O O . ASP A 1 101 ? 9.734 -11.854 -10.240 1.00 95.56 101 ASP A O 1
ATOM 741 N N . GLU A 1 102 ? 8.649 -10.157 -9.247 1.00 95.62 102 GLU A N 1
ATOM 742 C CA . GLU A 1 102 ? 8.995 -9.093 -10.191 1.00 95.62 102 GLU A CA 1
ATOM 743 C C . GLU A 1 102 ? 8.484 -9.284 -11.621 1.00 95.62 102 GLU A C 1
ATOM 745 O O . GLU A 1 102 ? 8.832 -8.498 -12.503 1.00 95.62 102 GLU A O 1
ATOM 750 N N . ASN A 1 103 ? 7.604 -10.260 -11.857 1.00 96.50 103 ASN A N 1
ATOM 751 C CA . ASN A 1 103 ? 7.077 -10.540 -13.189 1.00 96.50 103 ASN A CA 1
ATOM 752 C C . ASN A 1 103 ? 5.904 -9.630 -13.553 1.00 96.50 103 ASN A C 1
ATOM 754 O O . ASN A 1 103 ? 5.700 -9.330 -14.731 1.00 96.50 103 ASN A O 1
ATOM 758 N N . TRP A 1 104 ? 5.120 -9.194 -12.564 1.00 96.94 104 TRP A N 1
ATOM 759 C CA . TRP A 1 104 ? 3.860 -8.482 -12.777 1.00 96.94 104 TRP A CA 1
ATOM 760 C C . TRP A 1 104 ? 3.848 -7.105 -12.119 1.00 96.94 104 TRP A C 1
ATOM 762 O O . TRP A 1 104 ? 4.121 -6.948 -10.932 1.00 96.94 104 TRP A O 1
ATOM 772 N N . ALA A 1 105 ? 3.467 -6.091 -12.891 1.00 95.75 105 ALA A N 1
ATOM 773 C CA . ALA A 1 105 ? 3.156 -4.762 -12.389 1.00 95.75 105 ALA A CA 1
ATOM 774 C C . ALA A 1 105 ? 1.634 -4.594 -12.301 1.00 95.75 105 ALA A C 1
ATOM 776 O O . ALA A 1 105 ? 0.962 -4.465 -13.327 1.00 95.75 105 ALA A O 1
ATOM 777 N N . TYR A 1 106 ? 1.101 -4.572 -11.081 1.00 96.38 106 TYR A N 1
ATOM 778 C CA . TYR A 1 106 ? -0.311 -4.330 -10.791 1.00 96.38 106 TYR A CA 1
ATOM 779 C C . TYR A 1 106 ? -0.635 -2.846 -10.864 1.00 96.38 106 TYR A C 1
ATOM 781 O O . TYR A 1 106 ? 0.167 -2.017 -10.440 1.00 96.38 106 TYR A O 1
ATOM 789 N N . PHE A 1 107 ? -1.819 -2.500 -11.356 1.00 94.81 107 PHE A N 1
ATOM 790 C CA . PHE A 1 107 ? -2.314 -1.130 -11.412 1.00 94.81 107 PHE A CA 1
ATOM 791 C C . PHE A 1 107 ? -3.832 -1.082 -11.250 1.00 94.81 107 PHE A C 1
ATOM 793 O O . PHE A 1 107 ? -4.551 -2.020 -11.601 1.00 94.81 107 PHE A O 1
ATOM 800 N N . ARG A 1 108 ? -4.326 0.054 -10.752 1.00 94.75 108 ARG A N 1
ATOM 801 C CA . ARG A 1 108 ? -5.765 0.299 -10.666 1.00 94.75 108 ARG A CA 1
ATOM 802 C C . ARG A 1 108 ? -6.361 0.548 -12.052 1.00 94.75 108 ARG A C 1
ATOM 804 O O . ARG A 1 108 ? -5.811 1.307 -12.852 1.00 94.75 108 ARG A O 1
ATOM 811 N N . VAL A 1 109 ? -7.516 -0.064 -12.276 1.00 95.00 109 VAL A N 1
ATOM 812 C CA . VAL A 1 109 ? -8.378 0.059 -13.453 1.00 95.00 109 VAL A CA 1
ATOM 813 C C . VAL A 1 109 ? -9.461 1.110 -13.196 1.00 95.00 109 VAL A C 1
ATOM 815 O O . VAL A 1 109 ? -9.979 1.222 -12.080 1.00 95.00 109 VAL A O 1
ATOM 818 N N . GLY A 1 110 ? -9.809 1.883 -14.225 1.00 92.25 110 GLY A N 1
ATOM 819 C CA . GLY A 1 110 ? -10.865 2.892 -14.141 1.00 92.25 110 GLY A CA 1
ATOM 820 C C . GLY A 1 110 ? -12.287 2.325 -14.077 1.00 92.25 110 GLY A C 1
ATOM 821 O O . GLY A 1 110 ? -12.537 1.139 -14.292 1.00 92.25 110 GLY A O 1
ATOM 822 N N . LYS A 1 111 ? -13.248 3.208 -13.781 1.00 93.94 111 LYS A N 1
ATOM 823 C CA . LYS A 1 111 ? -14.630 2.832 -13.432 1.00 93.94 111 LYS A CA 1
ATOM 824 C C . LYS A 1 111 ? -15.356 2.069 -14.539 1.00 93.94 111 LYS A C 1
ATOM 826 O O . LYS A 1 111 ? -16.094 1.136 -14.246 1.00 93.94 111 LYS A O 1
ATOM 831 N N . GLN A 1 112 ? -15.164 2.479 -15.793 1.00 93.88 112 GLN A N 1
ATOM 832 C CA . GLN A 1 112 ? -15.885 1.906 -16.935 1.00 93.88 112 GLN A CA 1
ATOM 833 C C . GLN A 1 112 ? -15.527 0.438 -17.146 1.00 93.88 112 GLN A C 1
ATOM 835 O O . GLN A 1 112 ? -16.416 -0.396 -17.269 1.00 93.88 112 GLN A O 1
ATOM 840 N N . GLU A 1 113 ? -14.233 0.125 -17.150 1.00 95.88 113 GLU A N 1
ATOM 841 C CA . GLU A 1 113 ? -13.788 -1.252 -17.303 1.00 95.88 113 GLU A CA 1
ATOM 842 C C . GLU A 1 113 ? -14.115 -2.065 -16.050 1.00 95.88 113 GLU A C 1
ATOM 844 O O . GLU A 1 113 ? -14.674 -3.145 -16.172 1.00 95.88 113 GLU A O 1
ATOM 849 N N . ALA A 1 114 ? -13.889 -1.532 -14.844 1.00 97.00 114 ALA A N 1
ATOM 850 C CA . ALA A 1 114 ? -14.259 -2.230 -13.611 1.00 97.00 114 ALA A CA 1
ATOM 851 C C . ALA A 1 114 ? -15.751 -2.595 -13.532 1.00 97.00 114 ALA A C 1
ATOM 853 O O . ALA A 1 114 ? -16.096 -3.681 -13.082 1.00 97.00 114 ALA A O 1
ATOM 854 N N . ALA A 1 115 ? -16.644 -1.734 -14.024 1.00 96.75 115 ALA A N 1
ATOM 855 C CA . ALA A 1 115 ? -18.073 -2.030 -14.061 1.00 96.75 115 ALA A CA 1
ATOM 856 C C . ALA A 1 115 ? -18.421 -3.262 -14.919 1.00 96.75 115 ALA A C 1
ATOM 858 O O . ALA A 1 115 ? -19.403 -3.933 -14.623 1.00 96.75 115 ALA A O 1
ATOM 859 N N . ARG A 1 116 ? -17.627 -3.579 -15.953 1.00 96.38 116 ARG A N 1
ATOM 860 C CA . ARG A 1 116 ? -17.864 -4.733 -16.843 1.00 96.38 116 ARG A CA 1
ATOM 861 C C . ARG A 1 116 ? -17.562 -6.077 -16.186 1.00 96.38 116 ARG A C 1
ATOM 863 O O . ARG A 1 116 ? -18.121 -7.082 -16.608 1.00 96.38 116 ARG A O 1
ATOM 870 N N . HIS A 1 117 ? -16.680 -6.088 -15.187 1.00 96.31 117 HIS A N 1
ATOM 871 C CA . HIS A 1 117 ? -16.236 -7.302 -14.489 1.00 96.31 117 HIS A CA 1
ATOM 872 C C . HIS A 1 117 ? -16.901 -7.471 -13.116 1.00 96.31 117 HIS A C 1
ATOM 874 O O . HIS A 1 117 ? -16.679 -8.474 -12.441 1.00 96.31 117 HIS A O 1
ATOM 880 N N . LEU A 1 118 ? -17.737 -6.518 -12.691 1.00 96.06 118 LEU A N 1
ATOM 881 C CA . LEU A 1 118 ? -18.577 -6.692 -11.511 1.00 96.06 118 LEU A CA 1
ATOM 882 C C . LEU A 1 118 ? -19.745 -7.636 -11.798 1.00 96.06 118 LEU A C 1
ATOM 884 O O . LEU A 1 118 ? -20.365 -7.589 -12.860 1.00 96.06 118 LEU A O 1
ATOM 888 N N . ALA A 1 119 ? -20.096 -8.444 -10.799 1.00 94.19 119 ALA A N 1
ATOM 889 C CA . ALA A 1 119 ? -21.300 -9.260 -10.849 1.00 94.19 119 ALA A CA 1
ATOM 890 C C . ALA A 1 119 ? -22.544 -8.373 -11.026 1.00 94.19 119 ALA A C 1
ATOM 892 O O . ALA A 1 119 ? -22.652 -7.299 -10.417 1.00 94.19 119 ALA A O 1
ATOM 893 N N . ALA A 1 120 ? -23.500 -8.838 -11.833 1.00 94.56 120 ALA A N 1
ATOM 894 C CA . ALA A 1 120 ? -24.745 -8.118 -12.066 1.00 94.56 120 ALA A CA 1
ATOM 895 C C . ALA A 1 120 ? -25.481 -7.861 -10.740 1.00 94.56 120 ALA A C 1
ATOM 897 O O . ALA A 1 120 ? -25.561 -8.733 -9.878 1.00 94.56 120 ALA A O 1
ATOM 898 N N . GLY A 1 121 ? -25.999 -6.643 -10.568 1.00 94.19 121 GLY A N 1
ATOM 899 C CA . GLY A 1 121 ? -26.692 -6.236 -9.343 1.00 94.19 121 GLY A CA 1
ATOM 900 C C . GLY A 1 121 ? -25.783 -5.874 -8.161 1.00 94.19 121 GLY A C 1
ATOM 901 O O . GLY A 1 121 ? -26.302 -5.573 -7.087 1.00 94.19 121 GLY A O 1
ATOM 902 N N . THR A 1 122 ? -24.451 -5.857 -8.326 1.00 96.81 122 THR A N 1
ATOM 903 C CA . THR A 1 122 ? -23.536 -5.405 -7.263 1.00 96.81 122 THR A CA 1
ATOM 904 C C . THR A 1 122 ? -23.874 -3.972 -6.846 1.00 96.81 122 THR A C 1
ATOM 906 O O . THR A 1 122 ? -23.830 -3.045 -7.657 1.00 96.81 122 THR A O 1
ATOM 909 N N . LYS A 1 123 ? -24.167 -3.774 -5.557 1.00 97.19 123 LYS A N 1
ATOM 910 C CA . LYS A 1 123 ? -24.370 -2.443 -4.983 1.00 97.19 123 LYS A CA 1
ATOM 911 C C . LYS A 1 123 ? -23.036 -1.703 -4.933 1.00 97.19 123 LYS A C 1
ATOM 913 O O . LYS A 1 123 ? -22.106 -2.156 -4.276 1.00 97.19 123 LYS A O 1
ATOM 918 N N . LEU A 1 124 ? -22.962 -0.559 -5.608 1.00 97.94 124 LEU A N 1
ATOM 919 C CA . LEU A 1 124 ? -21.803 0.322 -5.526 1.00 97.94 124 LEU A CA 1
ATOM 920 C C . LEU A 1 124 ? -21.791 1.068 -4.194 1.00 97.94 124 LEU A C 1
ATOM 922 O O . LEU A 1 124 ? -22.826 1.551 -3.729 1.00 97.94 124 LEU A O 1
ATOM 926 N N . GLU A 1 125 ? -20.604 1.199 -3.618 1.00 97.62 125 GLU A N 1
ATOM 927 C CA . GLU A 1 125 ? -20.394 2.017 -2.438 1.00 97.62 125 GLU A CA 1
ATOM 928 C C . GLU A 1 125 ? -20.370 3.497 -2.818 1.00 97.62 125 GLU A C 1
ATOM 930 O O . GLU A 1 125 ? -19.780 3.904 -3.829 1.00 97.62 125 GLU A O 1
ATOM 935 N N . SER A 1 126 ? -21.007 4.319 -1.985 1.00 96.81 126 SER A N 1
ATOM 936 C CA . SER A 1 126 ? -20.948 5.770 -2.105 1.00 96.81 126 SER A CA 1
ATOM 937 C C . SER A 1 126 ? -19.619 6.307 -1.582 1.00 96.81 126 SER A C 1
ATOM 939 O O . SER A 1 126 ? -18.838 5.617 -0.927 1.00 96.81 126 SER A O 1
ATOM 941 N N . ALA A 1 127 ? -19.368 7.588 -1.837 1.00 97.00 127 ALA A N 1
ATOM 942 C CA . ALA A 1 127 ? -18.292 8.278 -1.151 1.00 97.00 127 ALA A CA 1
ATOM 943 C C . ALA A 1 127 ? -18.518 8.266 0.372 1.00 97.00 127 ALA A C 1
ATOM 945 O O . ALA A 1 127 ? -19.663 8.261 0.833 1.00 97.00 127 ALA A O 1
ATOM 946 N N . PHE A 1 128 ? -17.430 8.291 1.140 1.00 96.00 128 PHE A N 1
ATOM 947 C CA . PHE A 1 128 ? -17.467 8.261 2.597 1.00 96.00 128 PHE A CA 1
ATOM 948 C C . PHE A 1 128 ? -16.651 9.407 3.201 1.00 96.00 128 PHE A C 1
ATOM 950 O O . PHE A 1 128 ? -15.549 9.725 2.748 1.00 96.00 128 PHE A O 1
ATOM 957 N N . GLY A 1 129 ? -17.198 10.008 4.257 1.00 94.25 129 GLY A N 1
ATOM 958 C CA . GLY A 1 129 ? -16.566 11.104 4.979 1.00 94.25 129 GLY A CA 1
ATOM 959 C C . GLY A 1 129 ? -16.576 12.458 4.247 1.00 94.25 129 GLY A C 1
ATOM 960 O O . GLY A 1 129 ? -17.025 12.572 3.105 1.00 94.25 129 GLY A O 1
ATOM 961 N N . PRO A 1 130 ? -16.048 13.510 4.898 1.00 92.75 130 PRO A N 1
ATOM 962 C CA . PRO A 1 130 ? -16.066 14.898 4.428 1.00 92.75 130 PRO A CA 1
ATOM 963 C C . PRO A 1 130 ? -15.210 15.152 3.180 1.00 92.75 130 PRO A C 1
ATOM 965 O O . PRO A 1 130 ? -15.264 16.236 2.611 1.00 92.75 130 PRO A O 1
ATOM 968 N N . ARG A 1 131 ? -14.387 14.186 2.756 1.00 92.94 131 ARG A N 1
ATOM 969 C CA . ARG A 1 131 ? -13.587 14.305 1.527 1.00 92.94 131 ARG A CA 1
ATOM 970 C C . ARG A 1 131 ? -14.350 13.887 0.275 1.00 92.94 131 ARG A C 1
ATOM 972 O O . ARG A 1 131 ? -13.858 14.132 -0.819 1.00 92.94 131 ARG A O 1
ATOM 979 N N . HIS A 1 132 ? -15.515 13.253 0.426 1.00 93.88 132 HIS A N 1
ATOM 980 C CA . HIS A 1 132 ? -16.325 12.757 -0.686 1.00 93.88 132 HIS A CA 1
ATOM 981 C C . HIS A 1 132 ? -15.543 11.845 -1.661 1.00 93.88 132 HIS A C 1
ATOM 983 O O . HIS A 1 132 ? -15.783 11.847 -2.867 1.00 93.88 132 HIS A O 1
ATOM 989 N N . LEU A 1 133 ? -14.627 11.028 -1.125 1.00 95.12 133 LEU A N 1
ATOM 990 C CA . LEU A 1 133 ? -13.861 10.016 -1.862 1.00 95.12 133 LEU A CA 1
ATOM 991 C C . LEU A 1 133 ? -14.349 8.605 -1.517 1.00 95.12 133 LEU A C 1
ATOM 993 O O . LEU A 1 133 ? -15.116 8.416 -0.575 1.00 95.12 133 LEU A O 1
ATOM 997 N N . GLY A 1 134 ? -13.889 7.600 -2.263 1.00 95.81 134 GLY A N 1
ATOM 998 C CA . GLY A 1 134 ? -14.181 6.197 -1.963 1.00 95.81 134 GLY A CA 1
ATOM 999 C C . GLY A 1 134 ? -15.249 5.556 -2.843 1.00 95.81 134 GLY A C 1
ATOM 1000 O O . GLY A 1 134 ? -15.357 4.334 -2.843 1.00 95.81 134 GLY A O 1
ATOM 1001 N N . ALA A 1 135 ? -16.005 6.339 -3.613 1.00 97.44 135 ALA A N 1
ATOM 1002 C CA . ALA A 1 135 ? -17.068 5.805 -4.458 1.00 97.44 135 ALA A CA 1
ATOM 1003 C C . ALA A 1 135 ? -16.508 4.914 -5.577 1.00 97.44 135 ALA A C 1
ATOM 1005 O O . ALA A 1 135 ? -15.619 5.335 -6.330 1.00 97.44 135 ALA A O 1
ATOM 1006 N N . GLY A 1 136 ? -17.059 3.712 -5.723 1.00 95.38 136 GLY A N 1
ATOM 1007 C CA . GLY A 1 136 ? -16.658 2.782 -6.774 1.00 95.38 136 GLY A CA 1
ATOM 1008 C C . GLY A 1 136 ? -17.350 3.012 -8.124 1.00 95.38 136 GLY A C 1
ATOM 1009 O O . GLY A 1 136 ? -17.902 4.092 -8.380 1.00 95.38 136 GLY A O 1
ATOM 1010 N N . PRO A 1 137 ? -17.294 2.003 -9.012 1.00 97.00 137 PRO A N 1
ATOM 1011 C CA . PRO A 1 137 ? -16.462 0.800 -8.893 1.00 97.00 137 PRO A CA 1
ATOM 1012 C C . PRO A 1 137 ? -14.981 1.094 -9.170 1.00 97.00 137 PRO A C 1
ATOM 1014 O O . PRO A 1 137 ? -14.639 2.129 -9.743 1.00 97.00 137 PRO A O 1
ATOM 1017 N N . ALA A 1 138 ? -14.100 0.169 -8.805 1.00 96.69 138 ALA A N 1
ATOM 1018 C CA . ALA A 1 138 ? -12.708 0.149 -9.253 1.00 96.69 138 ALA A CA 1
ATOM 1019 C C . ALA A 1 138 ? -12.235 -1.298 -9.429 1.00 96.69 138 ALA A C 1
ATOM 1021 O O . ALA A 1 138 ? -12.903 -2.233 -8.993 1.00 96.69 138 ALA A O 1
ATOM 1022 N N . GLY A 1 139 ? -11.087 -1.488 -10.075 1.00 96.81 139 GLY A N 1
ATOM 1023 C CA . GLY A 1 139 ? -10.503 -2.816 -10.231 1.00 96.81 139 GLY A CA 1
ATOM 1024 C C . GLY A 1 139 ? -8.986 -2.815 -10.231 1.00 96.81 139 GLY A C 1
ATOM 1025 O O . GLY A 1 139 ? -8.358 -1.755 -10.208 1.00 96.81 139 GLY A O 1
ATOM 1026 N N . ILE A 1 140 ? -8.410 -4.011 -10.263 1.00 97.75 140 ILE A N 1
ATOM 1027 C CA . ILE A 1 140 ? -6.970 -4.251 -10.380 1.00 97.75 140 ILE A CA 1
ATOM 1028 C C . ILE A 1 140 ? -6.735 -5.082 -11.636 1.00 97.75 140 ILE A C 1
ATOM 1030 O O . ILE A 1 140 ? -7.414 -6.080 -11.873 1.00 97.75 140 ILE A O 1
ATOM 1034 N N . ALA A 1 141 ? -5.749 -4.674 -12.424 1.00 97.06 141 ALA A N 1
ATOM 1035 C CA . ALA A 1 141 ? -5.193 -5.449 -13.522 1.00 97.06 141 ALA A CA 1
ATOM 1036 C C . ALA A 1 141 ? -3.666 -5.455 -13.403 1.00 97.06 141 ALA A C 1
ATOM 1038 O O . ALA A 1 141 ? -3.093 -4.713 -12.601 1.00 97.06 141 ALA A O 1
ATOM 1039 N N . ALA A 1 142 ? -3.004 -6.300 -14.184 1.00 96.75 142 ALA A N 1
ATOM 1040 C CA . ALA A 1 142 ? -1.556 -6.408 -14.184 1.00 96.75 142 ALA A CA 1
ATOM 1041 C C . ALA A 1 142 ? -0.992 -6.488 -15.601 1.00 96.75 142 ALA A C 1
ATOM 1043 O O . ALA A 1 142 ? -1.630 -7.033 -16.502 1.00 96.75 142 ALA A O 1
ATOM 1044 N N . LEU A 1 143 ? 0.224 -5.970 -15.765 1.00 97.12 143 LEU A N 1
ATOM 1045 C CA . LEU A 1 143 ? 1.043 -6.121 -16.963 1.00 97.12 143 LEU A CA 1
ATOM 1046 C C . LEU A 1 143 ? 2.297 -6.917 -16.610 1.00 97.12 143 LEU A C 1
ATOM 1048 O O . LEU A 1 143 ? 3.004 -6.563 -15.665 1.00 97.12 143 LEU A O 1
ATOM 1052 N N . ASN A 1 144 ? 2.583 -7.968 -17.370 1.00 97.81 144 ASN A N 1
ATOM 1053 C CA . ASN A 1 144 ? 3.825 -8.706 -17.241 1.00 97.81 144 ASN A CA 1
ATOM 1054 C C . ASN A 1 144 ? 4.974 -7.865 -17.811 1.00 97.81 144 ASN A C 1
ATOM 1056 O O . ASN A 1 144 ? 4.945 -7.483 -18.982 1.00 97.81 144 ASN A O 1
ATOM 1060 N N . VAL A 1 145 ? 5.986 -7.560 -17.000 1.00 96.56 145 VAL A N 1
ATOM 1061 C CA . VAL A 1 145 ? 7.020 -6.573 -17.361 1.00 96.56 145 VAL A CA 1
ATOM 1062 C C . VAL A 1 145 ? 8.009 -7.076 -18.420 1.00 96.56 145 VAL A C 1
ATOM 1064 O O . VAL A 1 145 ? 8.736 -6.282 -19.024 1.00 96.56 145 VAL A O 1
ATOM 1067 N N . HIS A 1 146 ? 8.020 -8.383 -18.682 1.00 95.81 146 HIS A N 1
ATOM 1068 C CA . HIS A 1 146 ? 8.890 -9.019 -19.671 1.00 95.81 146 HIS A CA 1
ATOM 1069 C C . HIS A 1 146 ? 8.189 -9.204 -21.016 1.00 95.81 146 HIS A C 1
ATOM 1071 O O . HIS A 1 146 ? 8.766 -8.896 -22.054 1.00 95.81 146 HIS A O 1
ATOM 1077 N N . THR A 1 147 ? 6.943 -9.676 -20.992 1.00 97.44 147 THR A N 1
ATOM 1078 C CA . THR A 1 147 ? 6.189 -10.066 -22.196 1.00 97.44 147 THR A CA 1
ATOM 1079 C C . THR A 1 147 ? 5.184 -9.014 -22.660 1.00 97.44 147 THR A C 1
ATOM 1081 O O . THR A 1 147 ? 4.709 -9.081 -23.788 1.00 97.44 147 THR A O 1
ATOM 1084 N N . GLY A 1 148 ? 4.815 -8.063 -21.796 1.00 96.44 148 GLY A N 1
ATOM 1085 C CA . GLY A 1 148 ? 3.731 -7.114 -22.050 1.00 96.44 148 GLY A CA 1
ATOM 1086 C C . GLY A 1 148 ? 2.325 -7.713 -21.913 1.00 96.44 148 GLY A C 1
ATOM 1087 O O . GLY A 1 148 ? 1.347 -6.994 -22.121 1.00 96.44 148 GLY A O 1
ATOM 1088 N N . ALA A 1 149 ? 2.202 -8.997 -21.550 1.00 97.88 149 ALA A N 1
ATOM 1089 C CA . ALA A 1 149 ? 0.916 -9.664 -21.365 1.00 97.88 149 ALA A CA 1
ATOM 1090 C C . ALA A 1 149 ? 0.074 -8.980 -20.279 1.00 97.88 149 ALA A C 1
ATOM 1092 O O . ALA A 1 149 ? 0.600 -8.526 -19.262 1.00 97.88 149 ALA A O 1
ATOM 1093 N N . LEU A 1 150 ? -1.242 -8.934 -20.479 1.00 97.19 150 LEU A N 1
ATOM 1094 C CA . LEU A 1 150 ? -2.190 -8.315 -19.556 1.00 97.19 150 LEU A CA 1
ATOM 1095 C C . LEU A 1 150 ? -3.068 -9.373 -18.899 1.00 97.19 150 LEU A C 1
ATOM 1097 O O . LEU A 1 150 ? -3.475 -10.334 -19.547 1.00 97.19 150 LEU A O 1
ATOM 1101 N N . LYS A 1 151 ? -3.421 -9.147 -17.634 1.00 96.38 151 LYS A N 1
ATOM 1102 C CA . LYS A 1 151 ? -4.483 -9.895 -16.955 1.00 96.38 151 LYS A CA 1
ATOM 1103 C C . LYS A 1 151 ? -5.348 -8.977 -16.105 1.00 96.38 151 LYS A C 1
ATOM 1105 O O . LYS A 1 151 ? -4.851 -8.014 -15.519 1.00 96.38 151 LYS A O 1
ATOM 1110 N N . TYR A 1 152 ? -6.635 -9.294 -16.034 1.00 97.75 152 TYR A N 1
ATOM 1111 C CA . TYR A 1 152 ? -7.570 -8.680 -15.099 1.00 97.75 152 TYR A CA 1
ATOM 1112 C C . TYR A 1 152 ? -7.578 -9.489 -13.800 1.00 97.75 152 TYR A C 1
ATOM 1114 O O . TYR A 1 152 ? -7.568 -10.714 -13.865 1.00 97.75 152 TYR A O 1
ATOM 1122 N N . VAL A 1 153 ? -7.557 -8.828 -12.641 1.00 98.00 153 VAL A N 1
ATOM 1123 C CA . VAL A 1 153 ? -7.502 -9.509 -11.336 1.00 98.00 153 VAL A CA 1
ATOM 1124 C C . VAL A 1 153 ? -8.862 -9.468 -10.655 1.00 98.00 153 VAL A C 1
ATOM 1126 O O . VAL A 1 153 ? -9.435 -10.510 -10.367 1.00 98.00 153 VAL A O 1
ATOM 1129 N N . VAL A 1 154 ? -9.392 -8.274 -10.376 1.00 97.94 154 VAL A N 1
ATOM 1130 C CA . VAL A 1 154 ? -10.620 -8.142 -9.579 1.00 97.94 154 VAL A CA 1
ATOM 1131 C C . VAL A 1 154 ? -11.311 -6.804 -9.808 1.00 97.94 154 VAL A C 1
ATOM 1133 O O . VAL A 1 154 ? -10.653 -5.807 -10.106 1.00 97.94 154 VAL A O 1
ATOM 1136 N N . SER A 1 155 ? -12.630 -6.771 -9.614 1.00 98.12 155 SER A N 1
ATOM 1137 C CA . SER A 1 155 ? -13.411 -5.543 -9.440 1.00 98.12 155 SER A CA 1
ATOM 1138 C C . SER A 1 155 ? -14.071 -5.510 -8.070 1.00 98.12 155 SER A C 1
ATOM 1140 O O . SER A 1 155 ? -14.520 -6.534 -7.560 1.00 98.12 155 SER A O 1
ATOM 1142 N N . VAL A 1 156 ? -14.166 -4.317 -7.493 1.00 98.06 156 VAL A N 1
ATOM 1143 C CA . VAL A 1 156 ? -14.801 -4.065 -6.196 1.00 98.06 156 VAL A CA 1
ATOM 1144 C C . VAL A 1 156 ? -15.753 -2.867 -6.292 1.00 98.06 156 VAL A C 1
ATOM 1146 O O . VAL A 1 156 ? -15.557 -1.981 -7.134 1.00 98.06 156 VAL A O 1
ATOM 1149 N N . PRO A 1 157 ? -16.789 -2.798 -5.435 1.00 98.00 157 PRO A N 1
ATOM 1150 C CA . PRO A 1 157 ? -17.803 -1.744 -5.495 1.00 98.00 157 PRO A CA 1
ATOM 1151 C C . PRO A 1 157 ? -17.336 -0.387 -4.955 1.00 98.00 157 PRO A C 1
ATOM 1153 O O . PRO A 1 157 ? -18.135 0.542 -4.885 1.00 98.00 157 PRO A O 1
ATOM 1156 N N . PHE A 1 158 ? -16.062 -0.248 -4.595 1.00 97.69 158 PHE A N 1
ATOM 1157 C CA . PHE A 1 158 ? -15.479 0.941 -3.980 1.00 97.69 158 PHE A CA 1
ATOM 1158 C C . PHE A 1 158 ? -14.163 1.353 -4.656 1.00 97.69 158 PHE A C 1
ATOM 1160 O O . PHE A 1 158 ? -13.622 0.640 -5.497 1.00 97.69 158 PHE A O 1
ATOM 1167 N N . GLN A 1 159 ? -13.636 2.529 -4.319 1.00 96.38 159 GLN A N 1
ATOM 1168 C CA . GLN A 1 159 ? -12.351 3.002 -4.834 1.00 96.38 159 GLN A CA 1
ATOM 1169 C C . GLN A 1 159 ? -11.175 2.248 -4.199 1.00 96.38 159 GLN A C 1
ATOM 1171 O O . GLN A 1 159 ? -11.050 2.219 -2.978 1.00 96.38 159 GLN A O 1
ATOM 1176 N N . ILE A 1 160 ? -10.264 1.740 -5.030 1.00 96.06 160 ILE A N 1
ATOM 1177 C CA . ILE A 1 160 ? -9.006 1.115 -4.593 1.00 96.06 160 ILE A CA 1
ATOM 1178 C C . ILE A 1 160 ? -7.889 2.161 -4.435 1.00 96.06 160 ILE A C 1
ATOM 1180 O O . ILE A 1 160 ? -7.744 3.061 -5.280 1.00 96.06 160 ILE A O 1
ATOM 1184 N N . GLY A 1 161 ? -7.081 1.991 -3.388 1.00 93.81 161 GLY A N 1
ATOM 1185 C CA . GLY A 1 161 ? -5.759 2.593 -3.210 1.00 93.81 161 GLY A CA 1
ATOM 1186 C C . GLY A 1 161 ? -4.809 1.668 -2.439 1.00 93.81 161 GLY A C 1
ATOM 1187 O O . GLY A 1 161 ? -5.198 0.579 -2.022 1.00 93.81 161 GLY A O 1
ATOM 1188 N N . HIS A 1 162 ? -3.564 2.115 -2.256 1.00 91.31 162 HIS A N 1
ATOM 1189 C CA . HIS A 1 162 ? -2.522 1.447 -1.464 1.00 91.31 162 HIS A CA 1
ATOM 1190 C C . HIS A 1 162 ? -2.328 -0.053 -1.771 1.00 91.31 162 HIS A C 1
ATOM 1192 O O . HIS A 1 162 ? -2.175 -0.874 -0.865 1.00 91.31 162 HIS A O 1
ATOM 1198 N N . SER A 1 163 ? -2.334 -0.417 -3.050 1.00 93.56 163 SER A N 1
ATOM 1199 C CA . SER A 1 163 ? -2.114 -1.782 -3.520 1.00 93.56 163 SER A CA 1
ATOM 1200 C C . SER A 1 163 ? -0.675 -2.201 -3.230 1.00 93.56 163 SER A C 1
ATOM 1202 O O . SER A 1 163 ? 0.277 -1.560 -3.670 1.00 93.56 163 SER A O 1
ATOM 1204 N N . GLN A 1 164 ? -0.525 -3.292 -2.494 1.00 93.31 164 GLN A N 1
ATOM 1205 C CA . GLN A 1 164 ? 0.719 -3.813 -1.951 1.00 93.31 164 GLN A CA 1
ATOM 1206 C C . GLN A 1 164 ? 0.747 -5.334 -2.141 1.00 93.31 164 GLN A C 1
ATOM 1208 O O . GLN A 1 164 ? 0.129 -6.062 -1.362 1.00 93.31 164 GLN A O 1
ATOM 1213 N N . PRO A 1 165 ? 1.422 -5.841 -3.179 1.00 93.94 165 PRO A N 1
ATOM 1214 C CA . PRO A 1 165 ? 1.755 -7.242 -3.279 1.00 93.94 165 PRO A CA 1
ATOM 1215 C C . PRO A 1 165 ? 2.776 -7.595 -2.202 1.00 93.94 165 PRO A C 1
ATOM 1217 O O . PRO A 1 165 ? 3.608 -6.771 -1.807 1.00 93.94 165 PRO A O 1
ATOM 1220 N N . THR A 1 166 ? 2.721 -8.830 -1.729 1.00 93.75 166 THR A N 1
ATOM 1221 C CA . THR A 1 166 ? 3.729 -9.337 -0.806 1.00 93.75 166 THR A CA 1
ATOM 1222 C C . THR A 1 166 ? 5.059 -9.564 -1.529 1.00 93.75 166 THR A C 1
ATOM 1224 O O . THR A 1 166 ? 5.104 -10.193 -2.587 1.00 93.75 166 THR A O 1
ATOM 1227 N N . PRO A 1 167 ? 6.177 -9.108 -0.949 1.00 92.50 167 PRO A N 1
ATOM 1228 C CA . PRO A 1 167 ? 7.502 -9.445 -1.452 1.00 92.50 167 PRO A CA 1
ATOM 1229 C C . PRO A 1 167 ? 7.906 -10.916 -1.290 1.00 92.50 167 PRO A C 1
ATOM 1231 O O . PRO A 1 167 ? 8.984 -11.283 -1.745 1.00 92.50 167 PRO A O 1
ATOM 1234 N N . TRP A 1 168 ? 7.119 -11.726 -0.574 1.00 95.00 168 TRP A N 1
ATOM 1235 C CA . TRP A 1 168 ? 7.506 -13.085 -0.176 1.00 95.00 168 TRP A CA 1
ATOM 1236 C C . TRP A 1 168 ? 6.692 -14.190 -0.852 1.00 95.00 168 TRP A C 1
ATOM 1238 O O . TRP A 1 168 ? 7.219 -15.276 -1.072 1.00 95.00 168 TRP A O 1
ATOM 1248 N N . VAL A 1 169 ? 5.422 -13.932 -1.169 1.00 96.06 169 VAL A N 1
ATOM 1249 C CA . VAL A 1 169 ? 4.493 -14.921 -1.746 1.00 96.06 169 VAL A CA 1
ATOM 1250 C C . VAL A 1 169 ? 3.862 -14.356 -3.027 1.00 96.06 169 VAL A C 1
ATOM 1252 O O . VAL A 1 169 ? 2.824 -13.698 -2.965 1.00 96.06 169 VAL A O 1
ATOM 1255 N N . PRO A 1 170 ? 4.484 -14.569 -4.199 1.00 96.69 170 PRO A N 1
ATOM 1256 C CA . PRO A 1 170 ? 4.043 -13.953 -5.445 1.00 96.69 170 PRO A CA 1
ATOM 1257 C C . PRO A 1 170 ? 2.546 -14.123 -5.703 1.00 96.69 170 PRO A C 1
ATOM 1259 O O . PRO A 1 170 ? 1.977 -15.205 -5.539 1.00 96.69 170 PRO A O 1
ATOM 1262 N N . GLY A 1 171 ? 1.914 -13.034 -6.121 1.00 97.25 171 GLY A N 1
ATOM 1263 C CA . GLY A 1 171 ? 0.503 -13.005 -6.452 1.00 97.25 171 GLY A CA 1
ATOM 1264 C C . GLY A 1 171 ? -0.451 -12.830 -5.272 1.00 97.25 171 GLY A C 1
ATOM 1265 O O . GLY A 1 171 ? -1.655 -12.943 -5.477 1.00 97.25 171 GLY A O 1
ATOM 1266 N N . GLU A 1 172 ? 0.013 -12.522 -4.064 1.00 97.69 172 GLU A N 1
ATOM 1267 C CA . GLU A 1 172 ? -0.880 -12.099 -2.978 1.00 97.69 172 GLU A CA 1
ATOM 1268 C C . GLU A 1 172 ? -0.824 -10.595 -2.776 1.00 97.69 172 GLU A C 1
ATOM 1270 O O . GLU A 1 172 ? 0.252 -10.008 -2.683 1.00 97.69 172 GLU A O 1
ATOM 1275 N N . LEU A 1 173 ? -1.996 -9.967 -2.709 1.00 96.94 173 LEU A N 1
ATOM 1276 C CA . LEU A 1 173 ? -2.126 -8.522 -2.651 1.00 96.94 173 LEU A CA 1
ATOM 1277 C C . LEU A 1 173 ? -2.934 -8.092 -1.436 1.00 96.94 173 LEU A C 1
ATOM 1279 O O . LEU A 1 173 ? -3.943 -8.709 -1.087 1.00 96.94 173 LEU A O 1
ATOM 1283 N N . VAL A 1 174 ? -2.529 -6.969 -0.858 1.00 97.69 174 VAL A N 1
ATOM 1284 C CA . VAL A 1 174 ? -3.334 -6.149 0.045 1.00 97.69 174 VAL A CA 1
ATOM 1285 C C . VAL A 1 174 ? -3.618 -4.820 -0.624 1.00 97.69 174 VAL A C 1
ATOM 1287 O O . VAL A 1 174 ? -2.789 -4.295 -1.354 1.00 97.69 174 VAL A O 1
ATOM 1290 N N . PHE A 1 175 ? -4.802 -4.274 -0.406 1.00 97.38 175 PHE A N 1
ATOM 1291 C CA . PHE A 1 175 ? -5.177 -2.949 -0.882 1.00 97.38 175 PHE A CA 1
ATOM 1292 C C . PHE A 1 175 ? -6.190 -2.333 0.076 1.00 97.38 175 PHE A C 1
ATOM 1294 O O . PHE A 1 175 ? -6.687 -3.004 0.990 1.00 97.38 175 PHE A O 1
ATOM 1301 N N . CYS A 1 176 ? -6.506 -1.056 -0.124 1.00 97.12 176 CYS A N 1
ATOM 1302 C CA . CYS A 1 176 ? -7.465 -0.353 0.706 1.00 97.12 176 CYS A CA 1
ATOM 1303 C C . CYS A 1 176 ? -8.658 0.216 -0.067 1.00 97.12 176 CYS A C 1
ATOM 1305 O O . CYS A 1 176 ? -8.563 0.576 -1.245 1.00 97.12 176 CYS A O 1
ATOM 1307 N N . TRP A 1 177 ? -9.790 0.332 0.631 1.00 97.50 177 TRP A N 1
ATOM 1308 C CA . TRP A 1 177 ? -10.853 1.249 0.251 1.00 97.50 177 TRP A CA 1
ATOM 1309 C C . TRP A 1 177 ? -10.397 2.680 0.556 1.00 97.50 177 TRP A C 1
ATOM 1311 O O . TRP A 1 177 ? -10.413 3.126 1.704 1.00 97.50 177 TRP A O 1
ATOM 1321 N N . GLU A 1 178 ? -9.995 3.403 -0.486 1.00 95.06 178 GLU A N 1
ATOM 1322 C CA . GLU A 1 178 ? -9.401 4.736 -0.383 1.00 95.06 178 GLU A CA 1
ATOM 1323 C C . GLU A 1 178 ? -10.468 5.842 -0.323 1.00 95.06 178 GLU A C 1
ATOM 1325 O O . GLU A 1 178 ? -10.995 6.281 -1.349 1.00 95.06 178 GLU A O 1
ATOM 1330 N N . THR A 1 179 ? -10.770 6.315 0.886 1.00 95.31 179 THR A N 1
ATOM 1331 C CA . THR A 1 179 ? -11.712 7.418 1.170 1.00 95.31 179 THR A CA 1
ATOM 1332 C C . THR A 1 179 ? -11.002 8.725 1.562 1.00 95.31 179 THR A C 1
ATOM 1334 O O . THR A 1 179 ? -11.643 9.724 1.897 1.00 95.31 179 THR A O 1
ATOM 1337 N N . GLY A 1 180 ? -9.665 8.746 1.571 1.00 91.12 180 GLY A N 1
ATOM 1338 C CA . GLY A 1 180 ? -8.850 9.837 2.099 1.00 91.12 180 GLY A CA 1
ATOM 1339 C C . GLY A 1 180 ? -8.841 9.940 3.631 1.00 91.12 180 GLY A C 1
ATOM 1340 O O . GLY A 1 180 ? -8.313 10.917 4.164 1.00 91.12 180 GLY A O 1
ATOM 1341 N N . GLY A 1 181 ? -9.434 8.983 4.348 1.00 91.62 181 GLY A N 1
ATOM 1342 C CA . GLY A 1 181 ? -9.517 8.975 5.808 1.00 91.62 181 GLY A CA 1
ATOM 1343 C C . GLY A 1 181 ? -9.992 7.628 6.352 1.00 91.62 181 GLY A C 1
ATOM 1344 O O . GLY A 1 181 ? -9.379 6.602 6.066 1.00 91.62 181 GLY A O 1
ATOM 1345 N N . LYS A 1 182 ? -11.042 7.638 7.185 1.00 93.88 182 LYS A N 1
ATOM 1346 C CA . LYS A 1 182 ? -11.701 6.407 7.665 1.00 93.88 182 LYS A CA 1
ATOM 1347 C C . LYS A 1 182 ? -12.498 5.795 6.517 1.00 93.88 182 LYS A C 1
ATOM 1349 O O . LYS A 1 182 ? -13.160 6.517 5.779 1.00 93.88 182 LYS A O 1
ATOM 1354 N N . SER A 1 183 ? -12.510 4.475 6.431 1.00 95.56 183 SER A N 1
ATOM 1355 C CA . SER A 1 183 ? -13.402 3.711 5.550 1.00 95.56 183 SER A CA 1
ATOM 1356 C C . SER A 1 183 ? -14.185 2.714 6.397 1.00 95.56 183 SER A C 1
ATOM 1358 O O . SER A 1 183 ? -13.603 2.217 7.359 1.00 95.56 183 SER A O 1
ATOM 1360 N N . PRO A 1 184 ? -15.455 2.389 6.091 1.00 95.25 184 PRO A N 1
ATOM 1361 C CA . PRO A 1 184 ? -16.212 1.376 6.833 1.00 95.25 184 PRO A CA 1
ATOM 1362 C C . PRO A 1 184 ? -15.440 0.059 7.002 1.00 95.25 184 PRO A C 1
ATOM 1364 O O . PRO A 1 184 ? -15.325 -0.427 8.120 1.00 95.25 184 PRO A O 1
ATOM 1367 N N . GLN A 1 185 ? -14.824 -0.413 5.915 1.00 97.12 185 GLN A N 1
ATOM 1368 C CA . GLN A 1 185 ? -13.836 -1.491 5.883 1.00 97.12 185 GLN A CA 1
ATOM 1369 C C . GLN A 1 185 ? -12.656 -1.023 5.030 1.00 97.12 185 GLN A C 1
ATOM 1371 O O . GLN A 1 185 ? -12.775 -0.948 3.802 1.00 97.12 185 GLN A O 1
ATOM 1376 N N . ARG A 1 186 ? -11.532 -0.668 5.655 1.00 96.69 186 ARG A N 1
ATOM 1377 C CA . ARG A 1 186 ? -10.382 -0.128 4.934 1.00 96.69 186 ARG A CA 1
ATOM 1378 C C . ARG A 1 186 ? -9.591 -1.213 4.229 1.00 96.69 186 ARG A C 1
ATOM 1380 O O . ARG A 1 186 ? -9.333 -1.055 3.048 1.00 96.69 186 ARG A O 1
ATOM 1387 N N . THR A 1 187 ? -9.187 -2.266 4.921 1.00 97.69 187 THR A N 1
ATOM 1388 C CA . THR A 1 187 ? -8.161 -3.205 4.444 1.00 97.69 187 THR A CA 1
ATOM 1389 C C . THR A 1 187 ? -8.756 -4.461 3.805 1.00 97.69 187 THR A C 1
ATOM 1391 O O . THR A 1 187 ? -9.664 -5.089 4.356 1.00 97.69 187 THR A O 1
ATOM 1394 N N . TRP A 1 188 ? -8.235 -4.839 2.635 1.00 98.25 188 TRP A N 1
ATOM 1395 C CA . TRP A 1 188 ? -8.693 -5.969 1.820 1.00 98.25 188 TRP A CA 1
ATOM 1396 C C . TRP A 1 188 ? -7.514 -6.773 1.281 1.00 98.25 188 TRP A C 1
ATOM 1398 O O . TRP A 1 188 ? -6.414 -6.245 1.132 1.00 98.25 188 TRP A O 1
ATOM 1408 N N . THR A 1 189 ? -7.751 -8.043 0.959 1.00 98.25 189 THR A N 1
ATOM 1409 C CA . THR A 1 189 ? -6.777 -8.917 0.299 1.00 98.25 189 THR A CA 1
ATOM 1410 C C . THR A 1 189 ? -7.413 -9.686 -0.854 1.00 98.25 189 THR A C 1
ATOM 1412 O O . THR A 1 189 ? -8.620 -9.932 -0.843 1.00 98.25 189 THR A O 1
ATOM 1415 N N . VAL A 1 190 ? -6.608 -10.023 -1.863 1.00 98.19 190 VAL A N 1
ATOM 1416 C CA . VAL A 1 190 ? -6.990 -10.824 -3.034 1.00 98.19 190 VAL A CA 1
ATOM 1417 C C . VAL A 1 190 ? -5.753 -11.521 -3.609 1.00 98.19 190 VAL A C 1
ATOM 1419 O O . VAL A 1 190 ? -4.630 -11.041 -3.432 1.00 98.19 190 VAL A O 1
ATOM 1422 N N . ARG A 1 191 ? -5.945 -12.638 -4.315 1.00 98.06 191 ARG A N 1
ATOM 1423 C CA . ARG A 1 191 ? -4.893 -13.280 -5.111 1.00 98.06 191 ARG A CA 1
ATOM 1424 C C . ARG A 1 191 ? -4.860 -12.749 -6.540 1.00 98.06 191 ARG A C 1
ATOM 1426 O O . ARG A 1 191 ? -5.837 -12.215 -7.055 1.00 98.06 191 ARG A O 1
ATOM 1433 N N . ALA A 1 192 ? -3.737 -12.932 -7.216 1.00 97.62 192 ALA A N 1
ATOM 1434 C CA . ALA A 1 192 ? -3.496 -12.435 -8.563 1.00 97.62 192 ALA A CA 1
ATOM 1435 C C . ALA A 1 192 ? -4.273 -13.171 -9.664 1.00 97.62 192 ALA A C 1
ATOM 1437 O O . ALA A 1 192 ? -4.221 -12.743 -10.818 1.00 97.62 192 ALA A O 1
ATOM 1438 N N . ASP A 1 193 ? -4.948 -14.268 -9.318 1.00 97.25 193 ASP A N 1
ATOM 1439 C CA . ASP A 1 193 ? -5.946 -14.964 -10.137 1.00 97.25 193 ASP A CA 1
ATOM 1440 C C . ASP A 1 193 ? -7.386 -14.484 -9.854 1.00 97.25 193 ASP A C 1
ATOM 1442 O O . ASP A 1 193 ? -8.337 -15.012 -10.424 1.00 97.25 193 ASP A O 1
ATOM 1446 N N . GLY A 1 194 ? -7.553 -13.492 -8.971 1.00 97.69 194 GLY A N 1
ATOM 1447 C CA . GLY A 1 194 ? -8.842 -12.941 -8.550 1.00 97.69 194 GLY A CA 1
ATOM 1448 C C . GLY A 1 194 ? -9.519 -13.703 -7.409 1.00 97.69 194 GLY A C 1
ATOM 1449 O O . GLY A 1 194 ? -10.519 -13.232 -6.862 1.00 97.69 194 GLY A O 1
ATOM 1450 N N . SER A 1 195 ? -8.985 -14.856 -7.002 1.00 98.06 195 SER A N 1
ATOM 1451 C CA . SER A 1 195 ? -9.555 -15.649 -5.916 1.00 98.06 195 SER A CA 1
ATOM 1452 C C . SER A 1 195 ? -9.287 -15.028 -4.542 1.00 98.06 195 SER A C 1
ATOM 1454 O O . SER A 1 195 ? -8.370 -14.230 -4.336 1.00 98.06 195 SER A O 1
ATOM 1456 N N . GLY A 1 196 ? -10.099 -15.416 -3.557 1.00 96.81 196 GLY A N 1
ATOM 1457 C CA . GLY A 1 196 ? -9.862 -15.058 -2.159 1.00 96.81 196 GLY A CA 1
ATOM 1458 C C . GLY A 1 196 ? -10.052 -13.577 -1.826 1.00 96.81 196 GLY A C 1
ATOM 1459 O O . GLY A 1 196 ? -9.546 -13.155 -0.790 1.00 96.81 196 GLY A O 1
ATOM 1460 N N . LEU A 1 197 ? -10.771 -12.806 -2.655 1.00 98.19 197 LEU A N 1
ATOM 1461 C CA . LEU A 1 197 ? -11.173 -11.437 -2.324 1.00 98.19 197 LEU A CA 1
ATOM 1462 C C . LEU A 1 197 ? -11.956 -11.418 -1.004 1.00 98.19 197 LEU A C 1
ATOM 1464 O O . LEU A 1 197 ? -13.034 -12.006 -0.909 1.00 98.19 197 LEU A O 1
ATOM 1468 N N . ARG A 1 198 ? -11.442 -10.702 -0.003 1.00 97.94 198 ARG A N 1
ATOM 1469 C CA . ARG A 1 198 ? -12.125 -10.496 1.284 1.00 97.94 198 ARG A CA 1
ATOM 1470 C C . ARG A 1 198 ? -11.503 -9.351 2.090 1.00 97.94 198 ARG A C 1
ATOM 1472 O O . ARG A 1 198 ? -10.375 -8.948 1.793 1.00 97.94 198 ARG A O 1
ATOM 1479 N N . PRO A 1 199 ? -12.173 -8.879 3.157 1.00 98.06 199 PRO A N 1
ATOM 1480 C CA . PRO A 1 199 ? -11.525 -8.073 4.183 1.00 98.06 199 PRO A CA 1
ATOM 1481 C C . PRO A 1 199 ? -10.265 -8.758 4.721 1.00 98.06 199 PRO A C 1
ATOM 1483 O O . PRO A 1 199 ? -10.260 -9.978 4.946 1.00 98.06 199 PRO A O 1
ATOM 1486 N N . LEU A 1 200 ? -9.212 -7.973 4.958 1.00 97.25 200 LEU A N 1
ATOM 1487 C CA . LEU A 1 200 ? -7.992 -8.455 5.609 1.00 97.25 200 LEU A CA 1
ATOM 1488 C C . LEU A 1 200 ? -8.344 -9.047 6.985 1.00 97.25 200 LEU A C 1
ATOM 1490 O O . LEU A 1 200 ? -8.050 -10.210 7.265 1.00 97.25 200 LEU A O 1
ATOM 1494 N N . TYR A 1 201 ? -9.093 -8.264 7.762 1.00 96.88 201 TYR A N 1
ATOM 1495 C CA . TYR A 1 201 ? -9.857 -8.658 8.940 1.00 96.88 201 TYR A CA 1
ATOM 1496 C C . TYR A 1 201 ? -11.138 -7.801 9.019 1.00 96.88 201 TYR A C 1
ATOM 1498 O O . TYR A 1 201 ? -11.199 -6.756 8.366 1.00 96.88 201 TYR A O 1
ATOM 1506 N N . PRO A 1 202 ? -12.176 -8.223 9.764 1.00 96.12 202 PRO A N 1
ATOM 1507 C CA . PRO A 1 202 ? -13.370 -7.405 9.970 1.00 96.12 202 PRO A CA 1
ATOM 1508 C C . PRO A 1 202 ? -13.049 -6.193 10.854 1.00 96.12 202 PRO A C 1
ATOM 1510 O O . PRO A 1 202 ? -12.755 -6.355 12.036 1.00 96.12 202 PRO A O 1
ATOM 1513 N N . GLU A 1 203 ? -13.119 -4.990 10.290 1.00 96.25 203 GLU A N 1
ATOM 1514 C CA . GLU A 1 203 ? -12.901 -3.747 11.037 1.00 96.25 203 GLU A CA 1
ATOM 1515 C C . GLU A 1 203 ? -14.181 -3.318 11.763 1.00 96.25 203 GLU A C 1
ATOM 1517 O O . GLU A 1 203 ? -15.259 -3.251 11.164 1.00 96.25 203 GLU A O 1
ATOM 1522 N N . ALA A 1 204 ? -14.086 -2.965 13.047 1.00 95.19 204 ALA A N 1
ATOM 1523 C CA . ALA A 1 204 ? -15.231 -2.410 13.757 1.00 95.19 204 ALA A CA 1
ATOM 1524 C C . ALA A 1 204 ? -15.522 -0.950 13.334 1.00 95.19 204 ALA A C 1
ATOM 1526 O O . ALA A 1 204 ? -14.610 -0.206 12.953 1.00 95.19 204 ALA A O 1
ATOM 1527 N N . PRO A 1 205 ? -16.772 -0.458 13.482 1.00 95.12 205 PRO A N 1
ATOM 1528 C CA . PRO A 1 205 ? -17.136 0.914 13.104 1.00 95.12 205 PRO A CA 1
ATOM 1529 C C . PRO A 1 205 ? -16.325 2.014 13.804 1.00 95.12 205 PRO A C 1
ATOM 1531 O O . PRO A 1 205 ? -16.215 3.125 13.287 1.00 95.12 205 PRO A O 1
ATOM 1534 N N . TYR A 1 206 ? -15.766 1.717 14.979 1.00 94.62 206 TYR A N 1
ATOM 1535 C CA . TYR A 1 206 ? -14.974 2.653 15.771 1.00 94.62 206 TYR A CA 1
ATOM 1536 C C . TYR A 1 206 ? -13.471 2.638 15.445 1.00 94.62 206 TYR A C 1
ATOM 1538 O O . TYR A 1 206 ? -12.744 3.551 15.845 1.00 94.62 206 TYR A O 1
ATOM 1546 N N . GLU A 1 207 ? -12.989 1.628 14.721 1.00 94.50 207 GLU A N 1
ATOM 1547 C CA . GLU A 1 207 ? -11.583 1.534 14.338 1.00 94.50 207 GLU A CA 1
ATOM 1548 C C . GLU A 1 207 ? -11.302 2.488 13.190 1.00 94.50 207 GLU A C 1
ATOM 1550 O O . GLU A 1 207 ? -11.932 2.416 12.138 1.00 94.50 207 GLU A O 1
ATOM 1555 N N . TRP A 1 208 ? -10.331 3.378 13.363 1.00 95.25 208 TRP A N 1
ATOM 1556 C CA . TRP A 1 208 ? -9.873 4.242 12.284 1.00 95.25 208 TRP A CA 1
ATOM 1557 C C . TRP A 1 208 ? -8.502 3.794 11.808 1.00 95.25 208 TRP A C 1
ATOM 1559 O O . TRP A 1 208 ? -7.483 4.390 12.155 1.00 95.25 208 TRP A O 1
ATOM 1569 N N . VAL A 1 209 ? -8.495 2.757 10.973 1.00 95.56 209 VAL A N 1
ATOM 1570 C CA . VAL A 1 209 ? -7.296 2.330 10.252 1.00 95.56 209 VAL A CA 1
ATOM 1571 C C . VAL A 1 209 ? -6.939 3.393 9.205 1.00 95.56 209 VAL A C 1
ATOM 1573 O O . VAL A 1 209 ? -7.824 3.883 8.502 1.00 95.56 209 VAL A O 1
ATOM 1576 N N . THR A 1 210 ? -5.671 3.802 9.119 1.00 91.56 210 THR A N 1
ATOM 1577 C CA . THR A 1 210 ? -5.209 4.814 8.140 1.00 91.56 210 THR A CA 1
ATOM 1578 C C . THR A 1 210 ? -4.081 4.369 7.235 1.00 91.56 210 THR A C 1
ATOM 1580 O O . THR A 1 210 ? -3.951 4.930 6.154 1.00 91.56 210 THR A O 1
ATOM 1583 N N . HIS A 1 211 ? -3.257 3.427 7.676 1.00 93.00 211 HIS A N 1
ATOM 1584 C CA . HIS A 1 211 ? -2.154 2.898 6.885 1.00 93.00 211 HIS A CA 1
ATOM 1585 C C . HIS A 1 211 ? -1.981 1.424 7.186 1.00 93.00 211 HIS A C 1
ATOM 1587 O O . HIS A 1 211 ? -2.293 0.959 8.285 1.00 93.00 211 HIS A O 1
ATOM 1593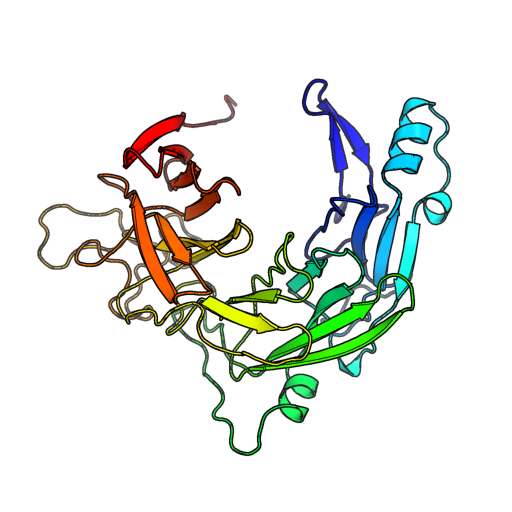 N N . GLU A 1 212 ? -1.438 0.735 6.199 1.00 94.88 212 GLU A N 1
ATOM 1594 C CA . GLU A 1 212 ? -1.210 -0.691 6.191 1.00 94.88 212 GLU A CA 1
ATOM 1595 C C . GLU A 1 212 ? 0.121 -0.952 5.489 1.00 94.88 212 GLU A C 1
ATOM 1597 O O . GLU A 1 212 ? 0.428 -0.294 4.492 1.00 94.88 212 GLU A O 1
ATOM 1602 N N . ALA A 1 213 ? 0.910 -1.881 6.018 1.00 96.31 213 ALA A N 1
ATOM 1603 C CA . ALA A 1 213 ? 2.188 -2.288 5.452 1.00 96.31 213 ALA A CA 1
ATOM 1604 C C . ALA A 1 213 ? 2.323 -3.807 5.536 1.00 96.31 213 ALA A C 1
ATOM 1606 O O . ALA A 1 213 ? 2.157 -4.381 6.612 1.00 96.31 213 ALA A O 1
ATOM 1607 N N . VAL A 1 214 ? 2.637 -4.459 4.418 1.00 96.88 214 VAL A N 1
ATOM 1608 C CA . VAL A 1 214 ? 2.984 -5.887 4.413 1.00 96.88 214 VAL A CA 1
ATOM 1609 C C . VAL A 1 214 ? 4.384 -6.048 5.005 1.00 96.88 214 VAL A C 1
ATOM 1611 O O . VAL A 1 214 ? 5.344 -5.495 4.466 1.00 96.88 214 VAL A O 1
ATOM 1614 N N . ILE A 1 215 ? 4.505 -6.775 6.118 1.00 97.19 215 ILE A N 1
ATOM 1615 C CA . ILE A 1 215 ? 5.753 -6.841 6.903 1.00 97.19 215 ILE A CA 1
ATOM 1616 C C . ILE A 1 215 ? 6.405 -8.224 6.910 1.00 97.19 215 ILE A C 1
ATOM 1618 O O . ILE A 1 215 ? 7.598 -8.320 7.183 1.00 97.19 215 ILE A O 1
ATOM 1622 N N . SER A 1 216 ? 5.655 -9.277 6.584 1.00 96.81 216 SER A N 1
ATOM 1623 C CA . SER A 1 216 ? 6.139 -10.658 6.493 1.00 96.81 216 SER A CA 1
ATOM 1624 C C . SER A 1 216 ? 5.295 -11.455 5.475 1.00 96.81 216 SER A C 1
ATOM 1626 O O . SER A 1 216 ? 4.350 -10.895 4.908 1.00 96.81 216 SER A O 1
ATOM 1628 N N . PRO A 1 217 ? 5.592 -12.747 5.218 1.00 96.06 217 PRO A N 1
ATOM 1629 C CA . PRO A 1 217 ? 4.769 -13.595 4.347 1.00 96.06 217 PRO A CA 1
ATOM 1630 C C . PRO A 1 217 ? 3.300 -13.735 4.780 1.00 96.06 217 PRO A C 1
ATOM 1632 O O . PRO A 1 217 ? 2.452 -14.077 3.951 1.00 96.06 217 PRO A O 1
ATOM 1635 N N . ASP A 1 218 ? 3.004 -13.484 6.059 1.00 97.06 218 ASP A N 1
ATOM 1636 C CA . ASP A 1 218 ? 1.696 -13.758 6.659 1.00 97.06 218 ASP A CA 1
ATOM 1637 C C . ASP A 1 218 ? 1.069 -12.554 7.367 1.00 97.06 218 ASP A C 1
ATOM 1639 O O . ASP A 1 218 ? -0.104 -12.614 7.741 1.00 97.06 218 ASP A O 1
ATOM 1643 N N . GLU A 1 219 ? 1.821 -11.469 7.567 1.00 98.12 219 GLU A N 1
ATOM 1644 C CA . GLU A 1 219 ? 1.414 -10.379 8.449 1.00 98.12 219 GLU A CA 1
ATOM 1645 C C . GLU A 1 219 ? 1.413 -9.003 7.784 1.00 98.12 219 GLU A C 1
ATOM 1647 O O . GLU A 1 219 ? 2.312 -8.618 7.026 1.00 98.12 219 GLU A O 1
ATOM 1652 N N . VAL A 1 220 ? 0.413 -8.216 8.178 1.00 98.31 220 VAL A N 1
ATOM 1653 C CA . VAL A 1 220 ? 0.259 -6.804 7.833 1.00 98.31 220 VAL A CA 1
ATOM 1654 C C . VAL A 1 220 ? 0.242 -5.986 9.111 1.00 98.31 220 VAL A C 1
ATOM 1656 O O . VAL A 1 220 ? -0.564 -6.236 10.009 1.00 98.31 220 VAL A O 1
ATOM 1659 N N . ALA A 1 221 ? 1.098 -4.972 9.179 1.00 98.12 221 ALA A N 1
ATOM 1660 C CA . ALA A 1 221 ? 1.012 -3.947 10.204 1.00 98.12 221 ALA A CA 1
ATOM 1661 C C . ALA A 1 221 ? -0.034 -2.902 9.809 1.00 98.12 221 ALA A C 1
ATOM 1663 O O . ALA A 1 221 ? -0.063 -2.464 8.660 1.00 98.12 221 ALA A O 1
ATOM 1664 N N . ILE A 1 222 ? -0.853 -2.463 10.762 1.00 97.25 222 ILE A N 1
ATOM 1665 C CA . ILE A 1 222 ? -1.878 -1.435 10.567 1.00 97.25 222 ILE A CA 1
ATOM 1666 C C . ILE A 1 222 ? -1.746 -0.302 11.588 1.00 97.25 222 ILE A C 1
ATOM 1668 O O . ILE A 1 222 ? -1.441 -0.520 12.761 1.00 97.25 222 ILE A O 1
ATOM 1672 N N . ALA A 1 223 ? -1.996 0.928 11.143 1.00 96.12 223 ALA A N 1
ATOM 1673 C CA . ALA A 1 223 ? -2.061 2.110 11.996 1.00 96.12 223 ALA A CA 1
ATOM 1674 C C . ALA A 1 223 ? -3.518 2.419 12.349 1.00 96.12 223 ALA A C 1
ATOM 1676 O O . ALA A 1 223 ? -4.292 2.779 11.460 1.00 96.12 223 ALA A O 1
ATOM 1677 N N . ILE A 1 224 ? -3.878 2.334 13.631 1.00 95.62 224 ILE A N 1
ATOM 1678 C CA . ILE A 1 224 ? -5.220 2.638 14.140 1.00 95.62 224 ILE A CA 1
ATOM 1679 C C . ILE A 1 224 ? -5.181 3.954 14.921 1.00 95.62 224 ILE A C 1
ATOM 1681 O O . ILE A 1 224 ? -4.463 4.100 15.917 1.00 95.62 224 ILE A O 1
ATOM 1685 N N . ARG A 1 225 ? -5.952 4.942 14.471 1.00 92.88 225 ARG A N 1
ATOM 1686 C CA . ARG A 1 225 ? -5.946 6.297 15.027 1.00 92.88 225 ARG A CA 1
ATOM 1687 C C . ARG A 1 225 ? -6.707 6.393 16.346 1.00 92.88 225 ARG A C 1
ATOM 1689 O O . ARG A 1 225 ? -7.734 5.754 16.532 1.00 92.88 225 ARG A O 1
ATOM 1696 N N . GLY A 1 226 ? -6.220 7.275 17.217 1.00 91.81 226 GLY A N 1
ATOM 1697 C CA . GLY A 1 226 ? -6.800 7.592 18.525 1.00 91.81 226 GLY A CA 1
ATOM 1698 C C . GLY A 1 226 ? -6.651 9.071 18.852 1.00 91.81 226 GLY A C 1
ATOM 1699 O O . GLY A 1 226 ? -6.029 9.427 19.852 1.00 91.81 226 GLY A O 1
ATOM 1700 N N . HIS A 1 227 ? -7.094 9.933 17.937 1.00 91.12 227 HIS A N 1
ATOM 1701 C CA . HIS A 1 227 ? -6.810 11.373 17.933 1.00 91.12 227 HIS A CA 1
ATOM 1702 C C . HIS A 1 227 ? -8.025 12.258 18.200 1.00 91.12 227 HIS A C 1
ATOM 1704 O O . HIS A 1 227 ? -7.868 13.481 18.207 1.00 91.12 227 HIS A O 1
ATOM 1710 N N . ARG A 1 228 ? -9.214 11.678 18.367 1.00 92.69 228 ARG A N 1
ATOM 1711 C CA . ARG A 1 228 ? -10.440 12.428 18.642 1.00 92.69 228 ARG A CA 1
ATOM 1712 C C . ARG A 1 228 ? -10.736 12.484 20.130 1.00 92.69 228 ARG A C 1
ATOM 1714 O O . ARG A 1 228 ? -10.321 11.609 20.891 1.00 92.69 228 ARG A O 1
ATOM 1721 N N . GLN A 1 229 ? -11.466 13.527 20.516 1.00 91.94 229 GLN A N 1
ATOM 1722 C CA . GLN A 1 229 ? -11.911 13.725 21.887 1.00 91.94 229 GLN A CA 1
ATOM 1723 C C . GLN A 1 229 ? -12.749 12.528 22.336 1.00 91.94 229 GLN A C 1
ATOM 1725 O O . GLN A 1 229 ? -13.675 12.115 21.640 1.00 91.94 229 GLN A O 1
ATOM 1730 N N . VAL A 1 230 ? -12.430 11.996 23.512 1.00 92.56 230 VAL A N 1
ATOM 1731 C CA . VAL A 1 230 ? -13.308 11.061 24.215 1.00 92.56 230 VAL A CA 1
ATOM 1732 C C . VAL A 1 230 ? -14.431 11.890 24.857 1.00 92.56 230 VAL A C 1
ATOM 1734 O O . VAL A 1 230 ? -14.093 12.805 25.616 1.00 92.56 230 VAL A O 1
ATOM 1737 N N . PRO A 1 231 ? -15.724 11.627 24.572 1.00 88.69 231 PRO A N 1
ATOM 1738 C CA . PRO A 1 231 ? -16.829 12.528 24.926 1.00 88.69 231 PRO A CA 1
ATOM 1739 C C . PRO A 1 231 ? -16.894 12.934 26.403 1.00 88.69 231 PRO A C 1
ATOM 1741 O O . PRO A 1 231 ? -17.179 14.088 26.701 1.00 88.69 231 PRO A O 1
ATOM 1744 N N . ALA A 1 232 ? -16.592 12.008 27.317 1.00 88.50 232 ALA A N 1
ATOM 1745 C CA . ALA A 1 232 ? -16.636 12.239 28.763 1.00 88.50 232 ALA A CA 1
ATOM 1746 C C . ALA A 1 232 ? -15.253 12.468 29.404 1.00 88.50 232 ALA A C 1
ATOM 1748 O O . ALA A 1 232 ? -15.141 12.527 30.627 1.00 88.50 232 ALA A O 1
ATOM 1749 N N . SER A 1 233 ? -14.180 12.558 28.611 1.00 89.75 233 SER A N 1
ATOM 1750 C CA . SER A 1 233 ? -12.832 12.723 29.162 1.00 89.75 233 SER A CA 1
ATOM 1751 C C . SER A 1 233 ? -12.549 14.186 29.512 1.00 89.75 233 SER A C 1
ATOM 1753 O O . SER A 1 233 ? -12.713 15.049 28.646 1.00 89.75 233 SER A O 1
ATOM 1755 N N . PRO A 1 234 ? -12.029 14.478 30.721 1.00 88.50 234 PRO A N 1
ATOM 1756 C CA . PRO A 1 234 ? -11.571 15.820 31.079 1.00 88.50 234 PRO A CA 1
ATOM 1757 C C . PRO A 1 234 ? -10.271 16.207 30.354 1.00 88.50 234 PRO A C 1
ATOM 1759 O O . PRO A 1 234 ? -9.882 17.373 30.348 1.00 88.50 234 PRO A O 1
ATOM 1762 N N . GLN A 1 235 ? -9.578 15.243 29.738 1.00 86.44 235 GLN A N 1
ATOM 1763 C CA . GLN A 1 235 ? -8.362 15.503 28.982 1.00 86.44 235 GLN A CA 1
ATOM 1764 C C . GLN A 1 235 ? -8.719 15.978 27.572 1.00 86.44 235 GLN A C 1
ATOM 1766 O O . GLN A 1 235 ? -9.160 15.192 26.729 1.00 86.44 235 GLN A O 1
ATOM 1771 N N . ALA A 1 236 ? -8.501 17.266 27.316 1.00 86.69 236 ALA A N 1
ATOM 1772 C CA . ALA A 1 236 ? -8.694 17.848 25.997 1.00 86.69 236 ALA A CA 1
ATOM 1773 C C . ALA A 1 236 ? -7.650 17.319 25.000 1.00 86.69 236 ALA A C 1
ATOM 1775 O O . ALA A 1 236 ? -6.445 17.317 25.270 1.00 86.69 236 ALA A O 1
ATOM 1776 N N . VAL A 1 237 ? -8.107 16.906 23.819 1.00 86.69 237 VAL A N 1
ATOM 1777 C CA . VAL A 1 237 ? -7.233 16.696 22.658 1.00 86.69 237 VAL A CA 1
ATOM 1778 C C . VAL A 1 237 ? -7.057 18.002 21.880 1.00 86.69 237 VAL A C 1
ATOM 1780 O O . VAL A 1 237 ? -7.781 18.976 22.076 1.00 86.69 237 VAL A O 1
ATOM 1783 N N . ALA A 1 238 ? -6.084 18.035 20.966 1.00 84.06 238 ALA A N 1
ATOM 1784 C CA . ALA A 1 238 ? -5.885 19.190 20.094 1.00 84.06 238 ALA A CA 1
ATOM 1785 C C . ALA A 1 238 ? -7.163 19.518 19.296 1.00 84.06 238 ALA A C 1
ATOM 1787 O O . ALA A 1 238 ? -7.815 18.611 18.775 1.00 84.06 238 ALA A O 1
ATOM 1788 N N . ALA A 1 239 ? -7.469 20.810 19.141 1.00 86.81 239 ALA A N 1
ATOM 1789 C CA . ALA A 1 239 ? -8.616 21.271 18.364 1.00 86.81 239 ALA A CA 1
ATOM 1790 C C . ALA A 1 239 ? -8.557 20.769 16.914 1.00 86.81 239 ALA A C 1
ATOM 1792 O O . ALA A 1 239 ? -7.477 20.651 16.322 1.00 86.81 239 ALA A O 1
ATOM 1793 N N . GLY A 1 240 ? -9.720 20.441 16.353 1.00 88.06 240 GLY A N 1
ATOM 1794 C CA . GLY A 1 240 ? -9.838 20.018 14.963 1.00 88.06 240 GLY A CA 1
ATOM 1795 C C . GLY A 1 240 ? -9.603 21.148 13.979 1.00 88.06 240 GLY A C 1
ATOM 1796 O O . GLY A 1 240 ? -9.916 22.302 14.253 1.00 88.06 240 GLY A O 1
ATOM 1797 N N . THR A 1 241 ? -9.075 20.799 12.813 1.00 89.06 241 THR A N 1
ATOM 1798 C CA . THR A 1 241 ? -8.951 21.709 11.673 1.00 89.06 241 THR A CA 1
ATOM 1799 C C . THR A 1 241 ? -9.665 21.119 10.459 1.00 89.06 241 THR A C 1
ATOM 1801 O O . THR A 1 241 ? -9.827 19.898 10.401 1.00 89.06 241 THR A O 1
ATOM 1804 N N . PRO A 1 242 ? -10.012 21.936 9.450 1.00 86.94 242 PRO A N 1
ATOM 1805 C CA . PRO A 1 242 ? -10.471 21.430 8.160 1.00 86.94 242 PRO A CA 1
ATOM 1806 C C . PRO A 1 242 ? -9.472 20.464 7.503 1.00 86.94 242 PRO A C 1
ATOM 1808 O O . PRO A 1 242 ? -8.295 20.387 7.885 1.00 86.94 242 PRO A O 1
ATOM 1811 N N . VAL A 1 243 ? -9.936 19.763 6.465 1.00 80.38 243 VAL A N 1
ATOM 1812 C CA . VAL A 1 243 ? -9.090 18.947 5.584 1.00 80.38 243 VAL A CA 1
ATOM 1813 C C . VAL A 1 243 ? -7.897 19.775 5.085 1.00 80.38 243 VAL A C 1
ATOM 1815 O O . VAL A 1 243 ? -8.068 20.871 4.565 1.00 80.38 243 VAL A O 1
ATOM 1818 N N . GLY A 1 244 ? -6.681 19.245 5.262 1.00 77.62 244 GLY A N 1
ATOM 1819 C CA . GLY A 1 244 ? -5.424 19.912 4.888 1.00 77.62 244 GLY A CA 1
ATOM 1820 C C . GLY A 1 244 ? -4.779 20.753 5.997 1.00 77.62 244 GLY A C 1
ATOM 1821 O O . GLY A 1 244 ? -3.628 21.154 5.853 1.00 77.62 244 GLY A O 1
ATOM 1822 N N . GLY A 1 245 ? -5.477 20.987 7.113 1.00 84.75 245 GLY A N 1
ATOM 1823 C CA . GLY A 1 245 ? -4.916 21.671 8.279 1.00 84.75 245 GLY A CA 1
ATOM 1824 C C . GLY A 1 245 ? -4.025 20.781 9.156 1.00 84.75 245 GLY A C 1
ATOM 1825 O O . GLY A 1 245 ? -3.732 19.630 8.836 1.00 84.75 245 GLY A O 1
ATOM 1826 N N . ALA A 1 246 ? -3.607 21.314 10.307 1.00 83.44 246 ALA A N 1
ATOM 1827 C CA . ALA A 1 246 ? -2.693 20.635 11.228 1.00 83.44 246 ALA A CA 1
ATOM 1828 C C . ALA A 1 246 ? -3.330 19.475 12.018 1.00 83.44 246 ALA A C 1
ATOM 1830 O O . ALA A 1 246 ? -2.601 18.654 12.576 1.00 83.44 246 ALA A O 1
ATOM 1831 N N . ASN A 1 247 ? -4.662 19.399 12.121 1.00 85.69 247 ASN A N 1
ATOM 1832 C CA . ASN A 1 247 ? -5.399 18.337 12.819 1.00 85.69 247 ASN A CA 1
ATOM 1833 C C . ASN A 1 247 ? -6.727 17.964 12.125 1.00 85.69 247 ASN A C 1
ATOM 1835 O O . ASN A 1 247 ? -7.803 18.178 12.693 1.00 85.69 247 ASN A O 1
ATOM 1839 N N . PRO A 1 248 ? -6.679 17.420 10.900 1.00 87.56 248 PRO A N 1
ATOM 1840 C CA . PRO A 1 248 ? -7.878 17.006 10.188 1.00 87.56 248 PRO A CA 1
ATOM 1841 C C . PRO A 1 248 ? -8.443 15.704 10.774 1.00 87.56 248 PRO A C 1
ATOM 1843 O O . PRO A 1 248 ? -7.748 14.966 11.482 1.00 87.56 248 PRO A O 1
ATOM 1846 N N . GLY A 1 249 ? -9.683 15.370 10.417 1.00 89.44 249 GLY A N 1
ATOM 1847 C CA . GLY A 1 249 ? -10.296 14.102 10.809 1.00 89.44 249 GLY A CA 1
ATOM 1848 C C . GLY A 1 249 ? -11.011 14.148 12.158 1.00 89.44 249 GLY A C 1
ATOM 1849 O O . GLY A 1 249 ? -11.040 13.141 12.860 1.00 89.44 249 GLY A O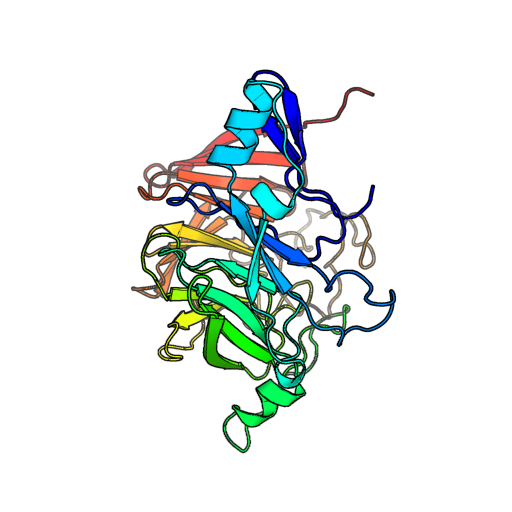 1
ATOM 1850 N N . GLN A 1 250 ? -11.530 15.311 12.549 1.00 91.44 250 GLN A N 1
ATOM 1851 C CA . GLN A 1 250 ? -12.366 15.473 13.747 1.00 91.44 250 GLN A CA 1
ATOM 1852 C C . GLN A 1 250 ? -13.864 15.509 13.407 1.00 91.44 250 GLN A C 1
ATOM 1854 O O . GLN A 1 250 ? -14.711 15.388 14.294 1.00 91.44 250 GLN A O 1
ATOM 1859 N N . GLU A 1 251 ? -14.189 15.643 12.122 1.00 91.75 251 GLU A N 1
ATOM 1860 C CA . GLU A 1 251 ? -15.538 15.801 11.598 1.00 91.75 251 GLU A CA 1
ATOM 1861 C C . GLU A 1 251 ? -16.419 14.586 11.929 1.00 91.75 251 GLU A C 1
ATOM 1863 O O . GLU A 1 251 ? -16.003 13.435 11.782 1.00 91.75 251 GLU A O 1
ATOM 1868 N N . ALA A 1 252 ? -17.671 14.830 12.327 1.00 91.12 252 ALA A N 1
ATOM 1869 C CA . ALA A 1 252 ? -18.637 13.773 12.652 1.00 91.12 252 ALA A CA 1
ATOM 1870 C C . ALA A 1 252 ? -18.926 12.828 11.469 1.00 91.12 252 ALA A C 1
ATOM 1872 O O . ALA A 1 252 ? -19.234 11.656 11.675 1.00 91.12 252 ALA A O 1
ATOM 1873 N N . ALA A 1 253 ? -18.749 13.309 10.234 1.00 92.75 253 ALA A N 1
ATOM 1874 C CA . ALA A 1 253 ? -18.916 12.528 9.009 1.00 92.75 253 ALA A CA 1
ATOM 1875 C C . ALA A 1 253 ? -17.942 11.334 8.883 1.00 92.75 253 ALA A C 1
ATOM 1877 O O . ALA A 1 253 ? -18.168 10.462 8.052 1.00 92.75 253 ALA A O 1
ATOM 1878 N N . TRP A 1 254 ? -16.897 11.245 9.718 1.00 93.19 254 TRP A N 1
ATOM 1879 C CA . TRP A 1 254 ? -16.039 10.054 9.834 1.00 93.19 254 TRP A CA 1
ATOM 1880 C C . TRP A 1 254 ? -16.606 8.954 10.755 1.00 93.19 254 TRP A C 1
ATOM 1882 O O . TRP A 1 254 ? -15.887 8.021 11.128 1.00 93.19 254 TRP A O 1
ATOM 1892 N N . ALA A 1 255 ? -17.891 9.051 11.115 1.00 92.81 255 ALA A N 1
ATOM 1893 C CA . ALA A 1 255 ? -18.594 8.138 12.018 1.00 92.81 255 ALA A CA 1
ATOM 1894 C C . ALA A 1 255 ? -17.981 8.158 13.449 1.00 92.81 255 ALA A C 1
ATOM 1896 O O . ALA A 1 255 ? -17.179 9.052 13.740 1.00 92.81 255 ALA A O 1
ATOM 1897 N N . PRO A 1 256 ? -18.336 7.263 14.394 1.00 93.44 256 PRO A N 1
ATOM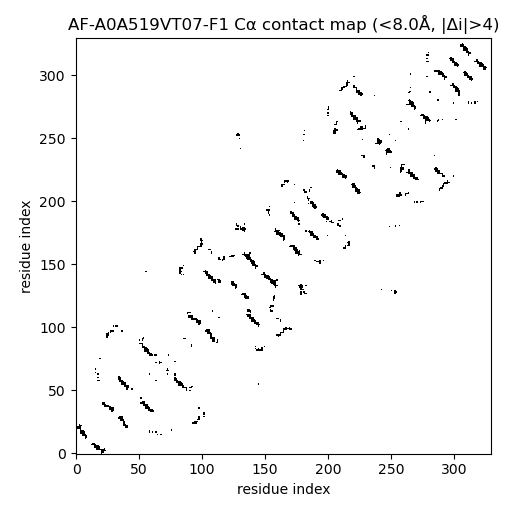 1898 C CA . PRO A 1 256 ? -17.886 7.343 15.794 1.00 93.44 256 PRO A CA 1
ATOM 1899 C C . PRO A 1 256 ? -16.450 6.817 16.007 1.00 93.44 256 PRO A C 1
ATOM 1901 O O . PRO A 1 256 ? -16.101 6.345 17.085 1.00 93.44 256 PRO A O 1
ATOM 1904 N N . SER A 1 257 ? -15.615 6.849 14.969 1.00 94.00 257 SER A N 1
ATOM 1905 C CA . SER A 1 257 ? -14.284 6.243 14.968 1.00 94.00 257 SER A CA 1
ATOM 1906 C C . SER A 1 257 ? -13.197 7.169 15.501 1.00 94.00 257 SER A C 1
ATOM 1908 O O . SER A 1 257 ? -13.354 8.389 15.469 1.00 94.00 257 SER A O 1
ATOM 1910 N N . GLY A 1 258 ? -12.070 6.601 15.940 1.00 92.69 258 GLY A N 1
ATOM 1911 C CA . GLY A 1 258 ? -10.844 7.352 16.241 1.00 92.69 258 GLY A CA 1
ATOM 1912 C C . GLY A 1 258 ? -10.749 7.960 17.645 1.00 92.69 258 GLY A C 1
ATOM 1913 O O . GLY A 1 258 ? -9.902 8.832 17.862 1.00 92.69 258 GLY A O 1
ATOM 1914 N N . THR A 1 259 ? -11.590 7.530 18.593 1.00 92.75 259 THR A N 1
ATOM 1915 C CA . THR A 1 259 ? -11.415 7.832 20.026 1.00 92.75 259 THR A CA 1
ATOM 1916 C C . THR A 1 259 ? -10.571 6.745 20.701 1.00 92.75 259 THR A C 1
ATOM 1918 O O . THR A 1 259 ? -10.492 5.613 20.228 1.00 92.75 259 THR A O 1
ATOM 1921 N N . ARG A 1 260 ? -9.930 7.078 21.829 1.00 91.94 260 ARG A N 1
ATOM 1922 C CA . ARG A 1 260 ? -9.145 6.120 22.633 1.00 91.94 260 ARG A CA 1
ATOM 1923 C C . ARG A 1 260 ? -9.992 5.248 23.573 1.00 91.94 260 ARG A C 1
ATOM 1925 O O . ARG A 1 260 ? -9.430 4.485 24.346 1.00 91.94 260 ARG A O 1
ATOM 1932 N N . GLU A 1 261 ? -11.324 5.326 23.502 1.00 92.06 261 GLU A N 1
ATOM 1933 C CA . GLU A 1 261 ? -12.230 4.393 24.207 1.00 92.06 261 GLU A CA 1
ATOM 1934 C C . GLU A 1 261 ? -12.218 2.987 23.591 1.00 92.06 261 GLU A C 1
ATOM 1936 O O . GLU A 1 261 ? -12.809 2.052 24.130 1.00 92.06 261 GLU A O 1
ATOM 1941 N N . LYS A 1 262 ? -11.600 2.856 22.418 1.00 92.81 262 LYS A N 1
ATOM 1942 C CA . LYS A 1 262 ? -11.544 1.654 21.593 1.00 92.81 262 LYS A CA 1
ATOM 1943 C C . LYS A 1 262 ? -10.086 1.367 21.213 1.00 92.81 262 LYS A C 1
ATOM 1945 O O . LYS A 1 262 ? -9.237 2.228 21.447 1.00 92.81 262 LYS A O 1
ATOM 1950 N N . PRO A 1 263 ? -9.760 0.181 20.665 1.00 89.25 263 PRO A N 1
ATOM 1951 C CA . PRO A 1 263 ? -8.390 -0.144 20.277 1.00 89.25 263 PRO A CA 1
ATOM 1952 C C . PRO A 1 263 ? -7.780 0.914 19.347 1.00 89.25 263 PRO A C 1
ATOM 1954 O O . PRO A 1 263 ? -8.395 1.312 18.359 1.00 89.25 263 PRO A O 1
ATOM 1957 N N . THR A 1 264 ? -6.567 1.372 19.669 1.00 93.75 264 THR A N 1
ATOM 1958 C CA . THR A 1 264 ? -5.769 2.304 18.852 1.00 93.75 264 THR A CA 1
ATOM 1959 C C . THR A 1 264 ? -4.292 1.915 18.928 1.00 93.75 264 THR A C 1
ATOM 1961 O O . THR A 1 264 ? -3.895 1.188 19.835 1.00 93.75 264 THR A O 1
ATOM 1964 N N . GLY A 1 265 ? -3.457 2.419 18.018 1.00 94.38 265 GLY A N 1
ATOM 1965 C CA . GLY A 1 265 ? -2.018 2.147 18.010 1.00 94.38 265 GLY A CA 1
ATOM 1966 C C . GLY A 1 265 ? -1.561 1.381 16.773 1.00 94.38 265 GLY A C 1
ATOM 1967 O O . GLY A 1 265 ? -2.043 1.636 15.671 1.00 94.38 265 GLY A O 1
ATOM 1968 N N . LEU A 1 266 ? -0.578 0.503 16.958 1.00 96.44 266 LEU A N 1
ATOM 1969 C CA . LEU A 1 266 ? -0.026 -0.373 15.930 1.00 96.44 266 LEU A CA 1
ATOM 1970 C C . LEU A 1 266 ? -0.640 -1.762 16.095 1.00 96.44 266 LEU A C 1
ATOM 1972 O O . LEU A 1 266 ? -0.371 -2.437 17.089 1.00 96.44 266 LEU A O 1
ATOM 1976 N N . GLY A 1 267 ? -1.461 -2.166 15.131 1.00 96.50 267 GLY A N 1
ATOM 1977 C CA . GLY A 1 267 ? -2.000 -3.519 15.044 1.00 96.50 267 GLY A CA 1
ATOM 1978 C C . GLY A 1 267 ? -1.159 -4.397 14.121 1.00 96.50 267 GLY A C 1
ATOM 1979 O O . GLY A 1 267 ? -0.572 -3.897 13.164 1.00 96.50 267 GLY A O 1
ATOM 1980 N N . ILE A 1 268 ? -1.124 -5.697 14.390 1.00 98.06 268 ILE A N 1
ATOM 1981 C CA . ILE A 1 268 ? -0.592 -6.728 13.498 1.00 98.06 268 ILE A CA 1
ATOM 1982 C C . ILE A 1 268 ? -1.735 -7.676 13.177 1.00 98.06 268 ILE A C 1
ATOM 1984 O O . ILE A 1 268 ? -2.367 -8.209 14.088 1.00 98.06 268 ILE A O 1
ATOM 1988 N N . VAL A 1 269 ? -1.995 -7.873 11.890 1.00 98.25 269 VAL A N 1
ATOM 1989 C CA . VAL A 1 269 ? -2.992 -8.821 11.398 1.00 98.25 269 VAL A CA 1
ATOM 1990 C C . VAL A 1 269 ? -2.267 -9.954 10.698 1.00 98.25 269 VAL A C 1
ATOM 1992 O O . VAL A 1 269 ? -1.575 -9.710 9.710 1.00 98.25 269 VAL A O 1
ATOM 1995 N N . ASN A 1 270 ? -2.458 -11.184 11.168 1.00 97.81 270 ASN A N 1
ATOM 1996 C CA . ASN A 1 270 ? -2.073 -12.363 10.406 1.00 97.81 270 ASN A CA 1
ATOM 1997 C C . ASN A 1 270 ? -3.186 -12.656 9.396 1.00 97.81 270 ASN A C 1
ATOM 1999 O O . ASN A 1 270 ? -4.301 -13.013 9.773 1.00 97.81 270 ASN A O 1
ATOM 2003 N N . TRP A 1 271 ? -2.928 -12.498 8.101 1.00 95.31 271 TRP A N 1
ATOM 2004 C CA . TRP A 1 271 ? -3.976 -12.671 7.097 1.00 95.31 271 TRP A CA 1
ATOM 2005 C C . TRP A 1 271 ? -4.303 -14.133 6.808 1.00 95.31 271 TRP A C 1
ATOM 2007 O O . TRP A 1 271 ? -5.280 -14.390 6.110 1.00 95.31 271 TRP A O 1
ATOM 2017 N N . ARG A 1 272 ? -3.534 -15.101 7.319 1.00 95.50 272 ARG A N 1
ATOM 2018 C CA . ARG A 1 272 ? -3.839 -16.533 7.190 1.00 95.50 272 ARG A CA 1
ATOM 2019 C C . ARG A 1 272 ? -4.879 -16.930 8.224 1.00 95.50 272 ARG A C 1
ATOM 2021 O O . ARG A 1 272 ? -5.912 -17.483 7.857 1.00 95.50 272 ARG A O 1
ATOM 2028 N N . THR A 1 273 ? -4.621 -16.594 9.490 1.00 96.62 273 THR A N 1
ATOM 2029 C CA . THR A 1 273 ? -5.487 -16.933 10.632 1.00 96.62 273 THR A CA 1
ATOM 2030 C C . THR A 1 273 ? -6.601 -15.914 10.853 1.00 96.62 273 THR A C 1
ATOM 2032 O O . THR A 1 273 ? -7.633 -16.248 11.428 1.00 96.62 273 THR A O 1
ATOM 2035 N N . ARG A 1 274 ? -6.435 -14.692 10.327 1.00 93.69 274 ARG A N 1
ATOM 2036 C CA . ARG A 1 274 ? -7.304 -13.516 10.526 1.00 93.69 274 ARG A CA 1
ATOM 2037 C C . ARG A 1 274 ? -7.287 -12.974 11.955 1.00 93.69 274 ARG A C 1
ATOM 2039 O O . ARG A 1 274 ? -8.159 -12.187 12.320 1.00 93.69 274 ARG A O 1
ATOM 2046 N N . GLU A 1 275 ? -6.302 -13.375 12.747 1.00 96.06 275 GLU A N 1
ATOM 2047 C CA . GLU A 1 275 ? -6.104 -12.860 14.094 1.00 96.06 275 GLU A CA 1
ATOM 2048 C C . GLU A 1 275 ? -5.447 -11.481 14.040 1.00 96.06 275 GLU A C 1
ATOM 2050 O O . GLU A 1 275 ? -4.551 -11.227 13.231 1.00 96.06 275 GLU A O 1
ATOM 2055 N N . MET A 1 276 ? -5.905 -10.589 14.918 1.00 95.69 276 MET A N 1
ATOM 2056 C CA . MET A 1 276 ? -5.356 -9.251 15.085 1.00 95.69 276 MET A CA 1
ATOM 2057 C C . MET A 1 276 ? -4.862 -9.077 16.517 1.00 95.69 276 MET A C 1
ATOM 2059 O O . MET A 1 276 ? -5.544 -9.452 17.471 1.00 95.69 276 MET A O 1
ATOM 2063 N N . THR A 1 277 ? -3.683 -8.480 16.661 1.00 95.19 277 THR A N 1
ATOM 2064 C CA . THR A 1 277 ? -3.101 -8.110 17.954 1.00 95.19 277 THR A CA 1
ATOM 2065 C C . THR A 1 277 ? -2.663 -6.654 17.938 1.00 95.19 277 THR A C 1
ATOM 2067 O O . THR A 1 277 ? -2.222 -6.141 16.912 1.00 95.19 277 THR A O 1
ATOM 2070 N N . ILE A 1 278 ? -2.755 -5.969 19.077 1.00 95.19 278 ILE A N 1
ATOM 2071 C CA . ILE A 1 278 ? -2.159 -4.640 19.238 1.00 95.19 278 ILE A CA 1
ATOM 2072 C C . ILE A 1 278 ? -0.727 -4.831 19.729 1.00 95.19 278 ILE A C 1
ATOM 2074 O O . ILE A 1 278 ? -0.504 -5.202 20.877 1.00 95.19 278 ILE A O 1
ATOM 2078 N N . ALA A 1 279 ? 0.247 -4.566 18.860 1.00 95.56 279 ALA A N 1
ATOM 2079 C CA . ALA A 1 279 ? 1.661 -4.666 19.206 1.00 95.56 279 ALA A CA 1
ATOM 2080 C C . ALA A 1 279 ? 2.106 -3.519 20.121 1.00 95.56 279 ALA A C 1
ATOM 2082 O O . ALA A 1 279 ? 2.970 -3.710 20.971 1.00 95.56 279 ALA A O 1
ATOM 2083 N N . GLY A 1 280 ? 1.510 -2.332 19.981 1.00 92.00 280 GLY A N 1
ATOM 2084 C CA . GLY A 1 280 ? 1.735 -1.259 20.941 1.00 92.00 280 GLY A CA 1
ATOM 2085 C C . GLY A 1 280 ? 0.984 0.029 20.643 1.00 92.00 280 GLY A C 1
ATOM 2086 O O . GLY A 1 280 ? 0.594 0.322 19.512 1.00 92.00 280 GLY A O 1
ATOM 2087 N N . GLN A 1 281 ? 0.822 0.838 21.683 1.00 91.00 281 GLN A N 1
ATOM 2088 C CA . GLN A 1 281 ? 0.080 2.092 21.655 1.00 91.00 281 GLN A CA 1
ATOM 2089 C C . GLN A 1 281 ? 0.886 3.172 22.382 1.00 91.00 281 GLN A C 1
ATOM 2091 O O . GLN A 1 281 ? 1.459 2.927 23.441 1.00 91.00 281 GLN A O 1
ATOM 2096 N N . THR A 1 282 ? 0.943 4.386 21.829 1.00 86.38 282 THR A N 1
ATOM 2097 C CA . THR A 1 282 ? 1.576 5.506 22.540 1.00 86.38 282 THR A CA 1
ATOM 2098 C C . THR A 1 282 ? 0.717 5.918 23.744 1.00 86.38 282 THR A C 1
ATOM 2100 O O . THR A 1 282 ? -0.509 5.991 23.598 1.00 86.38 282 THR A O 1
ATOM 2103 N N . PRO A 1 283 ? 1.304 6.279 24.904 1.00 85.19 283 PRO A N 1
ATOM 2104 C CA . PRO A 1 283 ? 0.529 6.675 26.087 1.00 85.19 283 PRO A CA 1
ATOM 2105 C C . PRO A 1 283 ? -0.376 7.889 25.841 1.00 85.19 283 PRO A C 1
ATOM 2107 O O . PRO A 1 283 ? -1.451 8.005 26.417 1.00 85.19 283 PRO A O 1
ATOM 2110 N N . SER A 1 284 ? 0.032 8.781 24.938 1.00 83.06 284 SER A N 1
ATOM 2111 C CA . SER A 1 284 ? -0.695 10.003 24.604 1.00 83.06 284 SER A CA 1
ATOM 2112 C C . SER A 1 284 ? -0.560 10.365 23.121 1.00 83.06 284 SER A C 1
ATOM 2114 O O . SER A 1 284 ? 0.053 9.644 22.322 1.00 83.06 284 SER A O 1
ATOM 2116 N N . GLY A 1 285 ? -1.181 11.478 22.731 1.00 81.31 285 GLY A N 1
ATOM 2117 C CA . GLY A 1 285 ? -1.136 12.000 21.370 1.00 81.31 285 GLY A CA 1
ATOM 2118 C C . GLY A 1 285 ? -2.098 11.295 20.415 1.00 81.31 285 GLY A C 1
ATOM 2119 O O . GLY A 1 285 ? -3.035 10.606 20.814 1.00 81.31 285 GLY A O 1
ATOM 2120 N N . ARG A 1 286 ? -1.862 11.476 19.117 1.00 79.62 286 ARG A N 1
ATOM 2121 C CA . ARG A 1 286 ? -2.813 11.123 18.049 1.00 79.62 286 ARG A CA 1
ATOM 2122 C C . ARG A 1 286 ? -2.736 9.666 17.570 1.00 79.62 286 ARG A C 1
ATOM 2124 O O . ARG A 1 286 ? -3.419 9.306 16.610 1.00 79.62 286 ARG A O 1
ATOM 2131 N N . GLY A 1 287 ? -1.931 8.850 18.248 1.00 80.25 287 GLY A N 1
ATOM 2132 C CA . GLY A 1 287 ? -1.628 7.474 17.863 1.00 80.25 287 GLY A CA 1
ATOM 2133 C C . GLY A 1 287 ? -0.523 7.402 16.810 1.00 80.25 287 GLY A C 1
ATOM 2134 O O . GLY A 1 287 ? 0.264 8.342 16.661 1.00 80.25 287 GLY A O 1
ATOM 2135 N N . ARG A 1 288 ? -0.481 6.274 16.095 1.00 84.31 288 ARG A N 1
ATOM 2136 C CA . ARG A 1 288 ? 0.463 6.030 15.000 1.00 84.31 288 ARG A CA 1
ATOM 2137 C C . ARG A 1 288 ? -0.030 6.640 13.696 1.00 84.31 288 ARG A C 1
ATOM 2139 O O . ARG A 1 288 ? -1.242 6.733 13.487 1.00 84.31 288 ARG A O 1
ATOM 2146 N N . TRP A 1 289 ? 0.895 7.043 12.830 1.00 85.44 289 TRP A N 1
ATOM 2147 C CA . TRP A 1 289 ? 0.557 7.466 11.474 1.00 85.44 289 TRP A CA 1
ATOM 2148 C C . TRP A 1 289 ? 1.011 6.426 10.452 1.00 85.44 289 TRP A C 1
ATOM 2150 O O . TRP A 1 289 ? 0.153 5.797 9.836 1.00 85.44 289 TRP A O 1
ATOM 2160 N N . HIS A 1 290 ? 2.312 6.176 10.346 1.00 92.31 290 HIS A N 1
ATOM 2161 C CA . HIS A 1 290 ? 2.908 5.109 9.552 1.00 92.31 290 HIS A CA 1
ATOM 2162 C C . HIS A 1 290 ? 3.322 3.926 10.432 1.00 92.31 290 HIS A C 1
ATOM 2164 O O . HIS A 1 290 ? 3.600 4.068 11.627 1.00 92.31 290 HIS A O 1
ATOM 2170 N N . VAL A 1 291 ? 3.374 2.747 9.813 1.00 96.00 291 VAL A N 1
ATOM 2171 C CA . VAL A 1 291 ? 3.726 1.478 10.456 1.00 96.00 291 VAL A CA 1
ATOM 2172 C C . VAL A 1 291 ? 4.587 0.630 9.526 1.00 96.00 291 VAL A C 1
ATOM 2174 O O . VAL A 1 291 ? 4.493 0.746 8.306 1.00 96.00 291 VAL A O 1
ATOM 2177 N N . SER A 1 292 ? 5.432 -0.210 10.109 1.00 96.50 292 SER A N 1
ATOM 2178 C CA . SER A 1 292 ? 6.201 -1.255 9.434 1.00 96.50 292 SER A CA 1
ATOM 2179 C C . SER A 1 292 ? 6.657 -2.294 10.471 1.00 96.50 292 SER A C 1
ATOM 2181 O O . SER A 1 292 ? 6.306 -2.206 11.651 1.00 96.50 292 SER A O 1
ATOM 2183 N N . GLY A 1 293 ? 7.436 -3.283 10.053 1.00 96.38 293 GLY A N 1
ATOM 2184 C CA . GLY A 1 293 ? 7.924 -4.361 10.903 1.00 96.38 293 GLY A CA 1
ATOM 2185 C C . GLY A 1 293 ? 8.997 -5.193 10.217 1.00 96.38 293 GLY A C 1
ATOM 2186 O O . GLY A 1 293 ? 9.244 -5.041 9.019 1.00 96.38 293 GLY A O 1
ATOM 2187 N N . SER A 1 294 ? 9.661 -6.044 10.994 1.00 95.94 294 SER A N 1
ATOM 2188 C CA . SER A 1 294 ? 10.646 -6.989 10.477 1.00 95.94 294 SER A CA 1
ATOM 2189 C C . SER A 1 294 ? 9.980 -8.305 10.052 1.00 95.94 294 SER A C 1
ATOM 2191 O O . SER A 1 294 ? 9.034 -8.761 10.700 1.00 95.94 294 SER A O 1
ATOM 2193 N N . PRO A 1 295 ? 10.486 -8.954 8.988 1.00 95.69 295 PRO A N 1
ATOM 2194 C CA . PRO A 1 295 ? 9.892 -10.182 8.460 1.00 95.69 295 PRO A CA 1
ATOM 2195 C C . PRO A 1 295 ? 10.083 -11.406 9.356 1.00 95.69 295 PRO A C 1
ATOM 2197 O O . PRO A 1 295 ? 9.391 -12.399 9.168 1.00 95.69 295 PRO A O 1
ATOM 2200 N N . ASP A 1 296 ? 10.997 -11.340 10.325 1.00 95.62 296 ASP A N 1
ATOM 2201 C CA . ASP A 1 296 ? 11.215 -12.377 11.340 1.00 95.62 296 ASP A CA 1
ATOM 2202 C C . ASP A 1 296 ? 10.187 -12.328 12.486 1.00 95.62 296 ASP A C 1
ATOM 2204 O O . ASP A 1 296 ? 10.288 -13.094 13.440 1.00 95.62 296 ASP A O 1
ATOM 2208 N N . GLY A 1 297 ? 9.216 -11.409 12.423 1.00 95.69 297 GLY A N 1
ATOM 2209 C CA . GLY A 1 297 ? 8.150 -11.276 13.412 1.00 95.69 297 GLY A CA 1
ATOM 2210 C C . GLY A 1 297 ? 8.571 -10.597 14.717 1.00 95.69 297 GLY A C 1
ATOM 2211 O O . GLY A 1 297 ? 7.719 -10.344 15.567 1.00 95.69 297 GLY A O 1
ATOM 2212 N N . ARG A 1 298 ? 9.852 -10.246 14.888 1.00 96.94 298 ARG A N 1
ATOM 2213 C CA . ARG A 1 298 ? 10.350 -9.696 16.153 1.00 96.94 298 ARG A CA 1
ATOM 2214 C C . ARG A 1 298 ? 9.997 -8.229 16.347 1.00 96.94 298 ARG A C 1
ATOM 2216 O O . ARG A 1 298 ? 9.633 -7.828 17.447 1.00 96.94 298 ARG A O 1
ATOM 2223 N N . TRP A 1 299 ? 10.133 -7.409 15.314 1.00 97.88 299 TRP A N 1
ATOM 2224 C CA . TRP A 1 299 ? 10.052 -5.961 15.446 1.00 97.88 299 TRP A CA 1
ATOM 2225 C C . TRP A 1 299 ? 8.815 -5.398 14.763 1.00 97.88 299 TRP A C 1
ATOM 2227 O O . TRP A 1 299 ? 8.494 -5.746 13.629 1.00 97.88 299 TRP A O 1
ATOM 2237 N N . ALA A 1 300 ? 8.166 -4.450 15.430 1.00 97.50 300 ALA A N 1
ATOM 2238 C CA . ALA A 1 300 ? 7.266 -3.496 14.800 1.00 97.50 300 ALA A CA 1
ATOM 2239 C C . ALA A 1 300 ? 7.829 -2.082 14.963 1.00 97.50 300 ALA A C 1
ATOM 2241 O O . ALA A 1 300 ? 8.475 -1.769 15.962 1.00 97.50 300 ALA A O 1
ATOM 2242 N N . VAL A 1 301 ? 7.585 -1.213 13.990 1.00 96.25 301 VAL A N 1
ATOM 2243 C CA . VAL A 1 301 ? 7.988 0.192 14.046 1.00 96.25 301 VAL A CA 1
ATOM 2244 C C . VAL A 1 301 ? 6.828 1.075 13.625 1.00 96.25 301 VAL A C 1
ATOM 2246 O O . VAL A 1 301 ? 6.083 0.748 12.704 1.00 96.25 301 VAL A O 1
ATOM 2249 N N . GLY A 1 302 ? 6.662 2.207 14.296 1.00 94.12 302 GLY A N 1
ATOM 2250 C CA . GLY A 1 302 ? 5.680 3.201 13.888 1.00 94.12 302 GLY A CA 1
ATOM 2251 C C . GLY A 1 302 ? 6.057 4.594 14.351 1.00 94.12 302 GLY A C 1
ATOM 2252 O O . GLY A 1 302 ? 6.656 4.766 15.419 1.00 94.12 302 GLY A O 1
ATOM 2253 N N . ASP A 1 303 ? 5.685 5.588 13.555 1.00 91.56 303 ASP A N 1
ATOM 2254 C CA . ASP A 1 303 ? 5.865 6.991 13.898 1.00 91.56 303 ASP A CA 1
ATOM 2255 C C . ASP A 1 303 ? 4.593 7.593 14.509 1.00 91.56 303 ASP A C 1
ATOM 2257 O O . ASP A 1 303 ? 3.504 7.012 14.458 1.00 91.56 303 ASP A O 1
ATOM 2261 N N . ASP A 1 304 ? 4.740 8.738 15.167 1.00 88.62 304 ASP A N 1
ATOM 2262 C CA . ASP A 1 304 ? 3.628 9.530 15.679 1.00 88.62 304 ASP A CA 1
ATOM 2263 C C . ASP A 1 304 ? 3.585 10.931 15.047 1.00 88.62 304 ASP A C 1
ATOM 2265 O O . ASP A 1 304 ? 4.492 11.392 14.351 1.00 88.62 304 ASP A O 1
ATOM 2269 N N . PHE A 1 305 ? 2.514 11.662 15.339 1.00 84.44 305 PHE A N 1
ATOM 2270 C CA . PHE A 1 305 ? 2.319 13.027 14.843 1.00 84.44 305 PHE A CA 1
ATOM 2271 C C . PHE A 1 305 ? 3.277 14.065 15.452 1.00 84.44 305 PHE A C 1
ATOM 2273 O O . PHE A 1 305 ? 3.299 15.212 15.004 1.00 84.44 305 PHE A O 1
ATOM 2280 N N . ALA A 1 306 ? 4.064 13.691 16.462 1.00 85.12 306 ALA A N 1
ATOM 2281 C CA . ALA A 1 306 ? 5.147 14.505 16.999 1.00 85.12 306 ALA A CA 1
ATOM 2282 C C . ALA A 1 306 ? 6.490 14.235 16.289 1.00 85.12 306 ALA A C 1
ATOM 2284 O O . ALA A 1 306 ? 7.496 14.851 16.652 1.00 85.12 306 ALA A O 1
ATOM 2285 N N . ARG A 1 307 ? 6.492 13.398 15.236 1.00 86.88 307 ARG A N 1
ATOM 2286 C CA . ARG A 1 307 ? 7.675 12.945 14.485 1.00 86.88 307 ARG A CA 1
ATOM 2287 C C . ARG A 1 307 ? 8.636 12.121 15.340 1.00 86.88 307 ARG A C 1
ATOM 2289 O O . ARG A 1 307 ? 9.850 12.189 15.154 1.00 86.88 307 ARG A O 1
ATOM 2296 N N . ASN A 1 308 ? 8.099 11.375 16.295 1.00 90.56 308 ASN A N 1
ATOM 2297 C CA . ASN A 1 308 ? 8.852 10.362 17.014 1.00 90.56 308 ASN A CA 1
ATOM 2298 C C . ASN A 1 308 ? 8.677 9.020 16.310 1.00 90.56 308 ASN A C 1
ATOM 2300 O O . ASN A 1 308 ? 7.565 8.680 15.920 1.00 90.56 308 ASN A O 1
ATOM 2304 N N . SER A 1 309 ? 9.750 8.244 16.193 1.00 92.38 309 SER A N 1
ATOM 2305 C CA . SER A 1 309 ? 9.719 6.870 15.682 1.00 92.38 309 SER A CA 1
ATOM 2306 C C . SER A 1 309 ? 10.000 5.898 16.814 1.00 92.38 309 SER A C 1
ATOM 2308 O O . SER A 1 309 ? 10.955 6.090 17.567 1.00 92.38 309 SER A O 1
ATOM 2310 N N . TYR A 1 310 ? 9.185 4.855 16.935 1.00 93.94 310 TYR A N 1
ATOM 2311 C CA . TYR A 1 310 ? 9.288 3.886 18.020 1.00 93.94 310 TYR A CA 1
ATOM 2312 C C . TYR A 1 310 ? 9.464 2.480 17.476 1.00 93.94 310 TYR A C 1
ATOM 2314 O O . TYR A 1 310 ? 8.711 2.078 16.593 1.00 93.94 310 TYR A O 1
ATOM 2322 N N . LEU A 1 311 ? 10.410 1.745 18.052 1.00 96.00 311 LEU A N 1
ATOM 2323 C CA . LEU A 1 311 ? 10.615 0.319 17.838 1.00 96.00 311 LEU A CA 1
ATOM 2324 C C . LEU A 1 311 ? 9.929 -0.456 18.955 1.00 96.00 311 LEU A C 1
ATOM 2326 O O . LEU A 1 311 ? 10.031 -0.077 20.118 1.00 96.00 311 LEU A O 1
ATOM 2330 N N . ILE A 1 312 ? 9.247 -1.533 18.605 1.00 96.62 312 ILE A N 1
ATOM 2331 C CA . ILE A 1 312 ? 8.537 -2.399 19.535 1.00 96.62 312 ILE A CA 1
ATOM 2332 C C . ILE A 1 312 ? 9.075 -3.812 19.348 1.00 96.62 312 ILE A C 1
ATOM 2334 O O . ILE A 1 312 ? 8.958 -4.355 18.247 1.00 96.62 312 ILE A O 1
ATOM 2338 N N . ASP A 1 313 ? 9.654 -4.395 20.398 1.00 97.19 313 ASP A N 1
ATOM 2339 C CA . ASP A 1 313 ? 9.928 -5.835 20.424 1.00 97.19 313 ASP A CA 1
ATOM 2340 C C . ASP A 1 313 ? 8.600 -6.553 20.695 1.00 97.19 313 ASP A C 1
ATOM 2342 O O . ASP A 1 313 ? 7.969 -6.353 21.731 1.00 97.19 313 ASP A O 1
ATOM 2346 N N . ARG A 1 314 ? 8.130 -7.351 19.741 1.00 96.06 314 ARG A N 1
ATOM 2347 C CA . ARG A 1 314 ? 6.827 -8.022 19.789 1.00 96.06 314 ARG A CA 1
ATOM 2348 C C . ARG A 1 314 ? 6.808 -9.222 20.735 1.00 96.06 314 ARG A C 1
ATOM 2350 O O . ARG A 1 314 ? 5.724 -9.702 21.043 1.00 96.06 314 ARG A O 1
ATOM 2357 N N . HIS A 1 315 ? 7.966 -9.694 21.196 1.00 94.44 315 HIS A N 1
ATOM 2358 C CA . HIS A 1 315 ? 8.048 -10.782 22.171 1.00 94.44 315 HIS A CA 1
ATOM 2359 C C . HIS A 1 315 ? 7.993 -10.265 23.609 1.00 94.44 315 HIS A C 1
ATOM 2361 O O . HIS A 1 315 ? 7.442 -10.930 24.481 1.00 94.44 315 HIS A O 1
ATOM 2367 N N . THR A 1 316 ? 8.567 -9.087 23.866 1.00 95.44 316 THR A N 1
ATOM 2368 C CA . THR A 1 316 ? 8.593 -8.484 25.211 1.00 95.44 316 THR A CA 1
ATOM 2369 C C . THR A 1 316 ? 7.586 -7.349 25.386 1.00 95.44 316 THR A C 1
ATOM 2371 O O . THR A 1 316 ? 7.362 -6.903 26.509 1.00 95.44 316 THR A O 1
ATOM 2374 N N . HIS A 1 317 ? 6.996 -6.866 24.289 1.00 91.69 317 HIS A N 1
ATOM 2375 C CA . HIS A 1 317 ? 6.175 -5.653 24.205 1.00 91.69 317 HIS A CA 1
ATOM 2376 C C . HIS A 1 317 ? 6.903 -4.370 24.629 1.00 91.69 317 HIS A C 1
ATOM 2378 O O . HIS A 1 317 ? 6.278 -3.330 24.858 1.00 91.69 317 HIS A O 1
ATOM 2384 N N . GLU A 1 318 ? 8.234 -4.412 24.708 1.00 94.81 318 GLU A N 1
ATOM 2385 C CA . GLU A 1 318 ? 9.028 -3.240 25.034 1.00 94.81 318 GLU A CA 1
ATOM 2386 C C . GLU A 1 318 ? 9.001 -2.249 23.869 1.00 94.81 318 GLU A C 1
ATOM 2388 O O . GLU A 1 318 ? 9.395 -2.564 22.745 1.00 94.81 318 GLU A O 1
ATOM 2393 N N . MET A 1 319 ? 8.568 -1.022 24.155 1.00 94.31 319 MET A N 1
ATOM 2394 C CA . MET A 1 319 ? 8.524 0.070 23.192 1.00 94.31 319 MET A CA 1
ATOM 2395 C C . MET A 1 319 ? 9.644 1.075 23.471 1.00 94.31 319 MET A C 1
ATOM 2397 O O . MET A 1 319 ? 9.633 1.773 24.485 1.00 94.31 319 MET A O 1
ATOM 2401 N N . ARG A 1 320 ? 10.577 1.201 22.528 1.00 94.06 320 ARG A N 1
ATOM 2402 C CA . ARG A 1 320 ? 11.731 2.105 22.588 1.00 94.06 320 ARG A CA 1
ATOM 2403 C C . ARG A 1 320 ? 11.578 3.255 21.604 1.00 94.06 320 ARG A C 1
ATOM 2405 O O . ARG A 1 320 ? 11.204 3.055 20.452 1.00 94.06 320 ARG A O 1
ATOM 2412 N N . LEU A 1 321 ? 11.910 4.464 22.042 1.00 93.06 321 LEU A N 1
ATOM 2413 C CA . LEU A 1 321 ? 12.040 5.618 21.156 1.00 93.06 321 LEU A CA 1
ATOM 2414 C C . LEU A 1 321 ? 13.349 5.489 20.362 1.00 93.06 321 LEU A C 1
ATOM 2416 O O . LEU A 1 321 ? 14.421 5.493 20.955 1.00 93.06 321 LEU A O 1
ATOM 2420 N N . LEU A 1 322 ? 13.261 5.377 19.035 1.00 90.62 322 LEU A N 1
ATOM 2421 C CA . LEU A 1 322 ? 14.432 5.314 18.152 1.00 90.62 322 LEU A CA 1
ATOM 2422 C C . LEU A 1 322 ? 14.949 6.698 17.776 1.00 90.62 322 LEU A C 1
ATOM 2424 O O . LEU A 1 322 ? 16.149 6.932 17.711 1.00 90.62 322 LEU A O 1
ATOM 2428 N N . SER A 1 323 ? 14.026 7.604 17.469 1.00 87.19 323 SER A N 1
ATOM 2429 C CA . SER A 1 323 ? 14.340 8.952 17.014 1.00 87.19 323 SER A CA 1
ATOM 2430 C C . SER A 1 323 ? 13.211 9.893 17.401 1.00 87.19 323 SER A C 1
ATOM 2432 O O . SER A 1 323 ? 12.038 9.510 17.378 1.00 87.19 323 SER A O 1
ATOM 2434 N N . SER A 1 324 ? 13.566 11.125 17.752 1.00 85.81 324 SER A N 1
ATOM 2435 C CA . SER A 1 324 ? 12.622 12.207 18.014 1.00 85.81 324 SER A CA 1
ATOM 2436 C C . SER A 1 324 ? 13.046 13.453 17.254 1.00 85.81 324 SER A C 1
ATOM 2438 O O . SER A 1 324 ? 14.234 13.742 17.143 1.00 85.81 324 SER A O 1
ATOM 2440 N N . ARG A 1 325 ? 12.065 14.207 16.749 1.00 65.88 325 ARG A N 1
ATOM 2441 C CA . ARG A 1 325 ? 12.241 15.577 16.242 1.00 65.88 325 ARG A CA 1
ATOM 2442 C C . ARG A 1 325 ? 13.471 15.782 15.336 1.00 65.88 325 ARG A C 1
ATOM 2444 O O . ARG A 1 325 ? 14.335 16.596 15.648 1.00 65.88 325 ARG A O 1
ATOM 2451 N N . CYS A 1 326 ? 13.467 15.217 14.130 1.00 51.88 326 CYS A N 1
ATOM 2452 C CA . CYS A 1 326 ? 14.230 15.825 13.035 1.00 51.88 326 CYS A CA 1
ATOM 2453 C C . CYS A 1 326 ? 13.544 17.149 12.646 1.00 51.88 326 CYS A C 1
ATOM 2455 O O . CYS A 1 326 ? 12.657 17.187 11.794 1.00 51.88 326 CYS A O 1
ATOM 2457 N N . ARG A 1 327 ? 13.875 18.246 13.336 1.00 44.16 327 ARG A N 1
ATOM 2458 C CA . ARG A 1 327 ? 13.753 19.585 12.748 1.00 44.16 327 ARG A CA 1
ATOM 2459 C C . ARG A 1 327 ? 15.020 19.796 11.917 1.00 44.16 327 ARG A C 1
ATOM 2461 O O . ARG A 1 327 ? 16.095 19.537 12.453 1.00 44.16 327 ARG A O 1
ATOM 2468 N N . PRO A 1 328 ? 14.939 20.304 10.678 1.00 41.09 328 PRO A N 1
ATOM 2469 C CA . PRO A 1 328 ? 16.061 21.059 10.152 1.00 41.09 328 PRO A CA 1
ATOM 2470 C C . PRO A 1 328 ? 16.309 22.182 11.162 1.00 41.09 328 PRO A C 1
ATOM 2472 O O . PRO A 1 328 ? 15.392 22.949 11.476 1.00 41.09 328 PRO A O 1
ATOM 2475 N N . THR A 1 329 ? 17.502 22.232 11.741 1.00 37.28 329 THR A N 1
ATOM 2476 C CA . THR A 1 329 ? 18.039 23.512 12.190 1.00 37.28 329 THR A CA 1
ATOM 2477 C C . THR A 1 329 ? 18.122 24.355 10.925 1.00 37.28 329 THR A C 1
ATOM 2479 O O . THR A 1 329 ? 18.929 24.053 10.046 1.00 37.28 329 THR A O 1
ATOM 2482 N N . GLY A 1 330 ? 17.161 25.266 10.765 1.00 37.72 330 GLY A N 1
ATOM 2483 C CA . GLY A 1 330 ? 17.264 26.328 9.770 1.00 37.72 330 GLY A CA 1
ATOM 2484 C C . GLY A 1 330 ? 18.415 27.255 10.113 1.00 37.72 330 GLY A C 1
ATOM 2485 O O . GLY A 1 330 ? 18.776 27.303 11.313 1.00 37.72 330 GLY A O 1
#

pLDDT: mean 91.09, std 9.85, range [37.28, 98.31]

Radius of gyration: 21.11 Å; Cα contacts (8 Å, |Δi|>4): 802; chains: 1; bounding box: 60×43×58 Å